Protein AF-A0A1C7MTW9-F1 (afdb_monomer_lite)

pLDDT: mean 73.04, std 17.36, range [32.88, 93.94]

Foldseek 3Di:
DVCVVVVPPPDPPVVDDDDADDDDVVGDDDDDDPPDDPVSVVVSVQLSQGPVNQLVVCVVVPVVSVVDDSVCQVVFWDQDSVRRHIDGPVVVCCVVCVVCVVPPVPQPVVVVVQQQVVLVVLVVVQVVLVVVVHGLVVDPSRDHRPDDVVVVCVVVVNPPVVVVVVSVVSNDDPCPVVVVVVVVVPD

Sequence (187 aa):
AVWRLFKFPIHEEDPTVILLPVHLPDKQTIYFDPQASHDDIKDMLSDNKTMLMAWFEYNRRNVDGRSYLYQELPEHFVFDNTNKLCDDLEHVLLQLLPNRANHFFDETESFRLGKPALDYGLFLINQELETLNMSLQDFADMPSSSFNWQDVFLNCNGSLNTFLQAAEQLDSEEVGELFSSNNQRLN

Organism: NCBI:txid101091

Structure (mmCIF, N/CA/C/O backbone):
data_AF-A0A1C7MTW9-F1
#
_entry.id   AF-A0A1C7MTW9-F1
#
loop_
_atom_site.group_PDB
_atom_site.id
_atom_site.type_symbol
_atom_site.label_atom_id
_atom_site.label_alt_id
_atom_site.label_comp_id
_atom_site.label_asym_id
_atom_site.label_entity_id
_atom_site.label_seq_id
_atom_site.pdbx_PDB_ins_code
_atom_site.Cartn_x
_atom_site.Cartn_y
_atom_site.Cartn_z
_atom_site.occupancy
_atom_site.B_iso_or_equiv
_atom_site.auth_seq_id
_atom_site.auth_comp_id
_atom_site.auth_asym_id
_atom_site.auth_atom_id
_atom_site.pdbx_PDB_model_num
ATOM 1 N N . ALA A 1 1 ? 21.326 20.652 11.395 1.00 57.91 1 ALA A N 1
ATOM 2 C CA . ALA A 1 1 ? 21.643 19.541 10.471 1.00 57.91 1 ALA A CA 1
ATOM 3 C C . ALA A 1 1 ? 21.929 18.226 11.224 1.00 57.91 1 ALA A C 1
ATOM 5 O O . ALA A 1 1 ? 22.930 17.577 10.969 1.00 57.91 1 ALA A O 1
ATOM 6 N N . VAL A 1 2 ? 21.031 17.814 12.129 1.00 58.03 2 VAL A N 1
ATOM 7 C CA . VAL A 1 2 ? 21.122 16.553 12.905 1.00 58.03 2 VAL A CA 1
ATOM 8 C C . VAL A 1 2 ? 19.973 15.604 12.530 1.00 58.03 2 VAL A C 1
ATOM 10 O O . VAL A 1 2 ? 20.191 14.418 12.335 1.00 58.03 2 VAL A O 1
ATOM 13 N N . TRP A 1 3 ? 18.785 16.153 12.254 1.00 48.88 3 TRP A N 1
ATOM 14 C CA . TRP A 1 3 ? 17.575 15.415 11.856 1.00 48.88 3 TRP A CA 1
ATOM 15 C C . TRP A 1 3 ? 17.755 14.503 10.629 1.00 48.88 3 TRP A C 1
ATOM 17 O O . TRP A 1 3 ? 17.420 13.325 10.666 1.00 48.88 3 TRP A O 1
ATOM 27 N N . ARG A 1 4 ? 18.377 15.026 9.559 1.00 53.38 4 ARG A N 1
ATOM 28 C CA . ARG A 1 4 ? 18.696 14.250 8.344 1.00 53.38 4 ARG A CA 1
ATOM 29 C C . ARG A 1 4 ? 19.815 13.226 8.558 1.00 53.38 4 ARG A C 1
ATOM 31 O O . ARG A 1 4 ? 19.837 12.215 7.869 1.00 53.38 4 ARG A O 1
ATOM 38 N N . LEU A 1 5 ? 20.734 13.487 9.493 1.00 75.44 5 LEU A N 1
ATOM 39 C CA . LEU A 1 5 ? 21.862 12.598 9.791 1.00 75.44 5 LEU A CA 1
ATOM 40 C C . LEU A 1 5 ? 21.377 11.314 10.480 1.00 75.44 5 LEU A C 1
ATOM 42 O O . LEU A 1 5 ? 21.868 10.232 10.185 1.00 75.44 5 LEU A O 1
ATOM 46 N N . PHE A 1 6 ? 20.371 11.444 11.346 1.00 71.88 6 PHE A N 1
ATOM 47 C CA . PHE A 1 6 ? 19.753 10.329 12.064 1.00 71.88 6 PHE A CA 1
ATOM 48 C C . PHE A 1 6 ? 18.533 9.727 11.353 1.00 71.88 6 PHE A C 1
ATOM 50 O O . PHE A 1 6 ? 17.890 8.846 11.910 1.00 71.88 6 PHE A O 1
ATOM 57 N N . LYS A 1 7 ? 18.222 10.173 10.124 1.00 64.19 7 LYS A N 1
ATOM 58 C CA . LYS A 1 7 ? 17.046 9.737 9.347 1.00 64.19 7 LYS A CA 1
ATOM 59 C C . LYS A 1 7 ? 15.719 9.865 10.109 1.00 64.19 7 LYS A C 1
ATOM 61 O O . LYS A 1 7 ? 14.803 9.082 9.874 1.00 64.19 7 LYS A O 1
ATOM 66 N N . PHE A 1 8 ? 15.598 10.845 11.002 1.00 62.72 8 PHE A N 1
ATOM 67 C CA . PHE A 1 8 ? 14.313 11.102 11.642 1.00 62.72 8 PHE A CA 1
ATOM 68 C C . PHE A 1 8 ? 13.298 11.576 10.591 1.00 62.72 8 PHE A C 1
ATOM 70 O O . PHE A 1 8 ? 13.690 12.335 9.689 1.00 62.72 8 PHE A O 1
ATOM 77 N N . PRO A 1 9 ? 12.021 11.155 10.689 1.00 57.78 9 PRO A N 1
ATOM 78 C CA . PRO A 1 9 ? 10.959 11.659 9.828 1.00 57.78 9 PRO A CA 1
ATOM 79 C C . PRO A 1 9 ? 10.977 13.188 9.855 1.00 57.78 9 PRO A C 1
ATOM 81 O O . PRO A 1 9 ? 10.985 13.809 10.918 1.00 57.78 9 PRO A O 1
ATOM 84 N N . ILE A 1 10 ? 11.095 13.811 8.682 1.00 66.62 10 ILE A N 1
ATOM 85 C CA . ILE A 1 10 ? 11.109 15.280 8.568 1.00 66.62 10 ILE A CA 1
ATOM 86 C C . ILE A 1 10 ? 9.683 15.825 8.742 1.00 66.62 10 ILE A C 1
ATOM 88 O O . ILE A 1 10 ? 9.505 16.945 9.218 1.00 66.62 10 ILE A O 1
ATOM 92 N N . HIS A 1 11 ? 8.693 14.998 8.410 1.00 63.41 11 HIS A N 1
ATOM 93 C CA . HIS A 1 11 ? 7.274 15.207 8.636 1.00 63.41 11 HIS A CA 1
ATOM 94 C C . HIS A 1 11 ? 6.704 13.893 9.187 1.00 63.41 11 HIS A C 1
ATOM 96 O O . HIS A 1 11 ? 6.946 12.835 8.605 1.00 63.41 11 HIS A O 1
ATOM 102 N N . GLU A 1 12 ? 6.011 13.954 10.320 1.00 59.81 12 GLU A N 1
ATOM 103 C CA . GLU A 1 12 ? 5.078 12.910 10.747 1.00 59.81 12 GLU A CA 1
ATOM 104 C C . GLU A 1 12 ? 3.738 13.259 10.095 1.00 59.81 12 GLU A C 1
ATOM 106 O O . GLU A 1 12 ? 2.968 14.057 10.623 1.00 59.81 12 GLU A O 1
ATOM 111 N N . GLU A 1 13 ? 3.519 12.773 8.873 1.00 62.62 13 GLU A N 1
ATOM 112 C CA . GLU A 1 13 ? 2.191 12.830 8.264 1.00 62.62 13 GLU A CA 1
ATOM 113 C C . GLU A 1 13 ? 1.371 11.686 8.856 1.00 62.62 13 GLU A C 1
ATOM 115 O O . GLU A 1 13 ? 1.609 10.513 8.558 1.00 62.62 13 GLU A O 1
ATOM 120 N N . ASP A 1 14 ? 0.452 12.053 9.744 1.00 59.59 14 ASP A N 1
ATOM 121 C CA . ASP A 1 14 ? -0.596 11.179 10.251 1.00 59.59 14 ASP A CA 1
ATOM 122 C C . ASP A 1 14 ? -1.946 11.712 9.735 1.00 59.59 14 ASP A C 1
ATOM 124 O O . ASP A 1 14 ? -2.385 12.785 10.168 1.00 59.59 14 ASP A O 1
ATOM 128 N N . PRO A 1 15 ? -2.574 11.047 8.747 1.00 66.19 15 PRO A N 1
ATOM 129 C CA . PRO A 1 15 ? -2.209 9.750 8.168 1.00 66.19 15 PRO A CA 1
ATOM 130 C C . PRO A 1 15 ? -1.091 9.828 7.114 1.00 66.19 15 PRO A C 1
ATOM 132 O O . PRO A 1 15 ? -0.826 10.879 6.529 1.00 66.19 15 PRO A O 1
ATOM 135 N N . THR A 1 16 ? -0.484 8.676 6.809 1.00 70.38 16 THR A N 1
ATOM 136 C CA . THR A 1 16 ? 0.490 8.539 5.714 1.00 70.38 16 THR A CA 1
ATOM 137 C C . THR A 1 16 ? -0.139 8.939 4.378 1.00 70.38 16 THR A C 1
ATOM 139 O O . THR A 1 16 ? -1.110 8.322 3.940 1.00 70.38 16 THR A O 1
ATOM 142 N N . VAL A 1 17 ? 0.436 9.931 3.693 1.00 75.81 17 VAL A N 1
ATOM 143 C CA . VAL A 1 17 ? -0.030 10.362 2.370 1.00 75.81 17 VAL A CA 1
ATOM 144 C C . VAL A 1 17 ? 0.770 9.658 1.273 1.00 75.81 17 VAL A C 1
ATOM 146 O O . VAL A 1 17 ? 1.999 9.720 1.234 1.00 75.81 17 VAL A O 1
ATOM 149 N N . ILE A 1 18 ? 0.074 9.004 0.338 1.00 79.94 18 ILE A N 1
ATOM 150 C CA . ILE A 1 18 ? 0.683 8.358 -0.832 1.00 79.94 18 ILE A CA 1
ATOM 151 C C . ILE A 1 18 ? 0.296 9.129 -2.094 1.00 79.94 18 ILE A C 1
ATOM 153 O O . ILE A 1 18 ? -0.878 9.337 -2.391 1.00 79.94 18 ILE A O 1
ATOM 157 N N . LEU A 1 19 ? 1.302 9.529 -2.874 1.00 86.44 19 LEU A N 1
ATOM 158 C CA . LEU A 1 19 ? 1.096 10.130 -4.189 1.00 86.44 19 LEU A CA 1
ATOM 159 C C . LEU A 1 19 ? 0.823 9.045 -5.230 1.00 86.44 19 LEU A C 1
ATOM 161 O O . LEU A 1 19 ? 1.700 8.246 -5.561 1.00 86.44 19 LEU A O 1
ATOM 165 N N . LEU A 1 20 ? -0.385 9.056 -5.787 1.00 88.50 20 LEU A N 1
ATOM 166 C CA . LEU A 1 20 ? -0.771 8.141 -6.851 1.00 88.50 20 LEU A CA 1
ATOM 167 C C . LEU A 1 20 ? -0.226 8.623 -8.206 1.00 88.50 20 LEU A C 1
ATOM 169 O O . LEU A 1 20 ? -0.589 9.713 -8.659 1.00 88.50 20 LEU A O 1
ATOM 173 N N . PRO A 1 21 ? 0.623 7.837 -8.895 1.00 88.12 21 PRO A N 1
ATOM 174 C CA . PRO A 1 21 ? 1.110 8.213 -10.215 1.00 88.12 21 PRO A CA 1
ATOM 175 C C . PRO A 1 21 ? -0.042 8.193 -11.222 1.00 88.12 21 PRO A C 1
ATOM 177 O O . PRO A 1 21 ? -0.767 7.203 -11.314 1.00 88.12 21 PRO A O 1
ATOM 180 N N . VAL A 1 22 ? -0.187 9.269 -11.999 1.00 89.81 22 VAL A N 1
ATOM 181 C CA . VAL A 1 22 ? -1.187 9.390 -13.069 1.00 89.81 22 VAL A CA 1
ATOM 182 C C . VAL A 1 22 ? -0.507 9.844 -14.353 1.00 89.81 22 VAL A C 1
ATOM 184 O O . VAL A 1 22 ? 0.246 10.817 -14.367 1.00 89.81 22 VAL A O 1
ATOM 187 N N . HIS A 1 23 ? -0.789 9.144 -15.447 1.00 90.25 23 HIS A N 1
ATOM 188 C CA . HIS A 1 23 ? -0.354 9.509 -16.790 1.00 90.25 23 HIS A CA 1
ATOM 189 C C . HIS A 1 23 ? -1.418 9.103 -17.812 1.00 90.25 23 HIS A C 1
ATOM 191 O O . HIS A 1 23 ? -2.227 8.207 -17.576 1.00 90.25 23 HIS A O 1
ATOM 197 N N . LEU A 1 24 ? -1.420 9.771 -18.963 1.00 89.75 24 LEU A N 1
ATOM 198 C CA . LEU A 1 24 ? -2.293 9.405 -20.077 1.00 89.75 24 LEU A CA 1
ATOM 199 C C . LEU A 1 24 ? -1.786 8.120 -20.766 1.00 89.75 24 LEU A C 1
ATOM 201 O O . LEU A 1 24 ? -0.612 7.763 -20.594 1.00 89.75 24 LEU A O 1
ATOM 205 N N . PRO A 1 25 ? -2.636 7.445 -21.565 1.00 85.44 25 PRO A N 1
ATOM 206 C CA . PRO A 1 25 ? -2.200 6.345 -22.422 1.00 85.44 25 PRO A CA 1
ATOM 207 C C . PRO A 1 25 ? -1.006 6.772 -23.279 1.00 85.44 25 PRO A C 1
ATOM 209 O O . PRO A 1 25 ? -1.021 7.862 -23.853 1.00 85.44 25 PRO A O 1
ATOM 212 N N . ASP A 1 26 ? 0.038 5.944 -23.297 1.00 84.88 26 ASP A N 1
ATOM 213 C CA . ASP A 1 26 ? 1.290 6.159 -24.039 1.00 84.88 26 ASP A CA 1
ATOM 214 C C . ASP A 1 26 ? 2.057 7.448 -23.685 1.00 84.88 26 ASP A C 1
ATOM 216 O O . ASP A 1 26 ? 2.947 7.877 -24.419 1.00 84.88 26 ASP A O 1
ATOM 220 N N . LYS A 1 27 ? 1.740 8.080 -22.545 1.00 89.31 27 LYS A N 1
ATOM 221 C CA . LYS A 1 27 ? 2.429 9.285 -22.042 1.00 89.31 27 LYS A CA 1
ATOM 222 C C . LYS A 1 27 ? 3.106 9.065 -20.697 1.00 89.31 27 LYS A C 1
ATOM 224 O O . LYS A 1 27 ? 3.216 9.989 -19.892 1.00 89.31 27 LYS A O 1
ATOM 229 N N . GLN A 1 28 ? 3.537 7.838 -20.442 1.00 88.56 28 GLN A N 1
ATOM 230 C CA . GLN A 1 28 ? 4.421 7.560 -19.326 1.00 88.56 28 GLN A CA 1
ATOM 231 C C . GLN A 1 28 ? 5.834 8.029 -19.682 1.00 88.56 28 GLN A C 1
ATOM 233 O O . GLN A 1 28 ? 6.414 7.594 -20.675 1.00 88.56 28 GLN A O 1
ATOM 238 N N . THR A 1 29 ? 6.391 8.920 -18.869 1.00 87.06 29 THR A N 1
ATOM 239 C CA . THR A 1 29 ? 7.767 9.383 -19.054 1.00 87.06 29 THR A CA 1
ATOM 240 C C . THR A 1 29 ? 8.742 8.326 -18.545 1.00 87.06 29 THR A C 1
ATOM 242 O O . THR A 1 29 ? 8.672 7.930 -17.384 1.00 87.06 29 THR A O 1
ATOM 245 N N . ILE A 1 30 ? 9.675 7.916 -19.403 1.00 86.25 30 ILE A N 1
ATOM 246 C CA . ILE A 1 30 ? 10.785 7.015 -19.079 1.00 86.25 30 ILE A CA 1
ATOM 247 C C . ILE A 1 30 ? 12.104 7.676 -19.494 1.00 86.25 30 ILE A C 1
ATOM 249 O O . ILE A 1 30 ? 12.158 8.374 -20.507 1.00 86.25 30 ILE A O 1
ATOM 253 N N . TYR A 1 31 ? 13.164 7.466 -18.715 1.00 87.69 31 TYR A N 1
ATOM 254 C CA . TYR A 1 31 ? 14.503 7.991 -18.996 1.00 87.69 31 TYR A CA 1
ATOM 255 C C . TYR A 1 31 ? 15.485 6.841 -19.184 1.00 87.69 31 TYR A C 1
ATOM 257 O O . TYR A 1 31 ? 15.708 6.080 -18.249 1.00 87.69 31 TYR A O 1
ATOM 265 N N . PHE A 1 32 ? 16.089 6.734 -20.362 1.00 87.44 32 PHE A N 1
ATOM 266 C CA . PHE A 1 32 ? 17.070 5.698 -20.675 1.00 87.44 32 PHE A CA 1
ATOM 267 C C . PHE A 1 32 ? 18.346 6.314 -21.247 1.00 87.44 32 PHE A C 1
ATOM 269 O O . PHE A 1 32 ? 18.329 7.421 -21.791 1.00 87.44 32 PHE A O 1
ATOM 276 N N . ASP A 1 33 ? 19.456 5.591 -21.115 1.00 90.06 33 ASP A N 1
ATOM 277 C CA . ASP A 1 33 ? 20.716 5.959 -21.756 1.00 90.06 33 ASP A CA 1
ATOM 278 C C . ASP A 1 33 ? 20.592 5.751 -23.278 1.00 90.06 33 ASP A C 1
ATOM 280 O O . ASP A 1 33 ? 20.225 4.656 -23.706 1.00 90.06 33 ASP A O 1
ATOM 284 N N . PRO A 1 34 ? 20.911 6.749 -24.123 1.00 90.19 34 PRO A N 1
ATOM 285 C CA . PRO A 1 34 ? 20.950 6.575 -25.574 1.00 90.19 34 PRO A CA 1
ATOM 286 C C . PRO A 1 34 ? 21.868 5.444 -26.067 1.00 90.19 34 PRO A C 1
ATOM 288 O O . PRO A 1 34 ? 21.719 5.009 -27.206 1.00 90.19 34 PRO A O 1
ATOM 291 N N . GLN A 1 35 ? 22.837 5.009 -25.255 1.00 93.94 35 GLN A N 1
ATOM 292 C CA . GLN A 1 35 ? 23.735 3.887 -25.547 1.00 93.94 35 GLN A CA 1
ATOM 293 C C . GLN A 1 35 ? 23.251 2.545 -24.971 1.00 93.94 35 GLN A C 1
ATOM 295 O O . GLN A 1 35 ? 23.922 1.533 -25.175 1.00 93.94 35 GLN A O 1
ATOM 300 N N . ALA A 1 36 ? 22.119 2.516 -24.258 1.00 90.69 36 ALA A N 1
ATOM 301 C CA . ALA A 1 36 ? 21.552 1.288 -23.709 1.00 90.69 36 ALA A CA 1
ATOM 302 C C . ALA A 1 36 ? 21.205 0.297 -24.826 1.00 90.69 36 ALA A C 1
ATOM 304 O O . ALA A 1 36 ? 20.688 0.674 -25.884 1.00 90.69 36 ALA A O 1
ATOM 305 N N . SER A 1 37 ? 21.473 -0.987 -24.586 1.00 93.56 37 SER A N 1
ATOM 306 C CA . SER A 1 37 ? 21.054 -2.025 -25.516 1.00 93.56 37 SER A CA 1
ATOM 307 C C . SER A 1 37 ? 19.535 -2.200 -25.477 1.00 93.56 37 SER A C 1
ATOM 309 O O . SER A 1 37 ? 18.842 -1.778 -24.552 1.00 93.56 37 SER A O 1
ATOM 311 N N . HIS A 1 38 ? 18.992 -2.856 -26.497 1.00 90.69 38 HIS A N 1
ATOM 312 C CA . HIS A 1 38 ? 17.563 -3.148 -26.549 1.00 90.69 38 HIS A CA 1
ATOM 313 C C . HIS A 1 38 ? 17.084 -4.019 -25.376 1.00 90.69 38 HIS A C 1
ATOM 315 O O . HIS A 1 38 ? 15.945 -3.868 -24.937 1.00 90.69 38 HIS A O 1
ATOM 321 N N . ASP A 1 39 ? 17.935 -4.912 -24.867 1.00 92.94 39 ASP A N 1
ATOM 322 C CA . ASP A 1 39 ? 17.585 -5.757 -23.726 1.00 92.94 39 ASP A CA 1
ATOM 323 C C . ASP A 1 39 ? 17.629 -4.956 -22.416 1.00 92.94 39 ASP A C 1
ATOM 325 O O . ASP A 1 39 ? 16.674 -5.028 -21.646 1.00 92.94 39 ASP A O 1
ATOM 329 N N . ASP A 1 40 ? 18.606 -4.057 -22.245 1.00 90.12 40 ASP A N 1
ATOM 330 C CA . ASP A 1 40 ? 18.634 -3.126 -21.104 1.00 90.12 40 ASP A CA 1
ATOM 331 C C . ASP A 1 40 ? 17.378 -2.239 -21.069 1.00 90.12 40 ASP A C 1
ATOM 333 O O . ASP A 1 40 ? 16.807 -1.979 -20.011 1.00 90.12 40 ASP A O 1
ATOM 337 N N . ILE A 1 41 ? 16.912 -1.788 -22.240 1.00 88.69 41 ILE A N 1
ATOM 338 C CA . ILE A 1 41 ? 15.690 -0.981 -22.358 1.00 88.69 41 ILE A CA 1
ATOM 339 C C . ILE A 1 41 ? 14.452 -1.797 -21.961 1.00 88.69 41 ILE A C 1
ATOM 341 O O . ILE A 1 41 ? 13.549 -1.258 -21.324 1.00 88.69 41 ILE A O 1
ATOM 345 N N . LYS A 1 42 ? 14.379 -3.087 -22.306 1.00 88.50 42 LYS A N 1
ATOM 346 C CA . LYS A 1 42 ? 13.254 -3.951 -21.906 1.00 88.50 42 LYS A CA 1
ATOM 347 C C . LYS A 1 42 ? 13.203 -4.184 -20.403 1.00 88.50 42 LYS A C 1
ATOM 349 O O . LYS A 1 42 ? 12.118 -4.116 -19.820 1.00 88.50 42 LYS A O 1
ATOM 354 N N . ASP A 1 43 ? 14.351 -4.452 -19.795 1.00 88.50 43 ASP A N 1
ATOM 355 C CA . ASP A 1 43 ? 14.446 -4.655 -18.351 1.00 88.50 43 ASP A CA 1
ATOM 356 C C . ASP A 1 43 ? 14.054 -3.360 -17.633 1.00 88.50 43 ASP A C 1
ATOM 358 O O . ASP A 1 43 ? 13.160 -3.347 -16.788 1.00 88.50 43 ASP A O 1
ATOM 362 N N . MET A 1 44 ? 14.579 -2.230 -18.108 1.00 87.19 44 MET A N 1
ATOM 363 C CA . MET A 1 44 ? 14.225 -0.905 -17.613 1.00 87.19 44 MET A CA 1
ATOM 364 C C . MET A 1 44 ? 12.722 -0.598 -17.747 1.00 87.19 44 MET A C 1
ATOM 366 O O . MET A 1 44 ? 12.125 -0.038 -16.827 1.00 87.19 44 MET A O 1
ATOM 370 N N . LEU A 1 45 ? 12.074 -0.959 -18.858 1.00 86.94 45 LEU A N 1
ATOM 371 C CA . LEU A 1 45 ? 10.623 -0.798 -19.027 1.00 86.94 45 LEU A CA 1
ATOM 372 C C . LEU A 1 45 ? 9.827 -1.638 -18.022 1.00 86.94 45 LEU A C 1
ATOM 374 O O . LEU A 1 45 ? 8.804 -1.178 -17.513 1.00 86.94 45 LEU A O 1
ATOM 378 N N . SER A 1 46 ? 10.305 -2.845 -17.726 1.00 85.44 46 SER A N 1
ATOM 379 C CA . SER A 1 46 ? 9.691 -3.733 -16.737 1.00 85.44 46 SER A CA 1
ATOM 380 C C . SER A 1 46 ? 9.812 -3.142 -15.327 1.00 85.44 46 SER A C 1
ATOM 382 O O . SER A 1 46 ? 8.820 -3.079 -14.598 1.00 85.44 46 SER A O 1
ATOM 384 N N . ASP A 1 47 ? 10.978 -2.587 -14.995 1.00 85.12 47 ASP A N 1
ATOM 385 C CA . ASP A 1 47 ? 11.260 -1.940 -13.708 1.00 85.12 47 ASP A CA 1
ATOM 386 C C . ASP A 1 47 ? 10.529 -0.602 -13.520 1.00 85.12 47 ASP A C 1
ATOM 388 O O . ASP A 1 47 ? 10.219 -0.190 -12.397 1.00 85.12 47 ASP A O 1
ATOM 392 N N . ASN A 1 48 ? 10.221 0.103 -14.608 1.00 86.06 48 ASN A N 1
ATOM 393 C CA . ASN A 1 48 ? 9.531 1.394 -14.553 1.00 86.06 48 ASN A CA 1
ATOM 394 C C . ASN A 1 48 ? 8.008 1.280 -14.559 1.00 86.06 48 ASN A C 1
ATOM 396 O O . ASN A 1 48 ? 7.316 2.295 -14.653 1.00 86.06 48 ASN A O 1
ATOM 400 N N . LYS A 1 49 ? 7.449 0.078 -14.428 1.00 88.31 49 LYS A N 1
ATOM 401 C CA . LYS A 1 49 ? 6.002 -0.093 -14.342 1.00 88.31 49 LYS A CA 1
ATOM 402 C C . LYS A 1 49 ? 5.445 0.617 -13.098 1.00 88.31 49 LYS A C 1
ATOM 404 O O . LYS A 1 49 ? 5.838 0.341 -11.965 1.00 88.31 49 LYS A O 1
ATOM 409 N N . THR A 1 50 ? 4.535 1.563 -13.323 1.00 89.75 50 THR A N 1
ATOM 410 C CA . THR A 1 50 ? 3.914 2.365 -12.259 1.00 89.75 50 THR A CA 1
ATOM 411 C C . THR A 1 50 ? 2.813 1.587 -11.545 1.00 89.75 50 THR A C 1
ATOM 413 O O . THR A 1 50 ? 2.263 0.621 -12.081 1.00 89.75 50 THR A O 1
ATOM 416 N N . MET A 1 51 ? 2.425 2.066 -10.360 1.00 90.69 51 MET A N 1
ATOM 417 C CA . MET A 1 51 ? 1.250 1.566 -9.640 1.00 90.69 51 MET A CA 1
ATOM 418 C C . MET A 1 51 ? -0.020 1.618 -10.509 1.00 90.69 51 MET A C 1
ATOM 420 O O . MET A 1 51 ? -0.784 0.660 -10.520 1.00 90.69 51 MET A O 1
ATOM 424 N N . LEU A 1 52 ? -0.202 2.666 -11.323 1.00 91.94 52 LEU A N 1
ATOM 425 C CA . LEU A 1 52 ? -1.337 2.783 -12.249 1.00 91.94 52 LEU A CA 1
ATOM 426 C C . LEU A 1 52 ? -1.368 1.647 -13.280 1.00 91.94 52 LEU A C 1
ATOM 428 O O . LEU A 1 52 ? -2.413 1.053 -13.535 1.00 91.94 52 LEU A O 1
ATOM 432 N N . MET A 1 53 ? -0.219 1.317 -13.872 1.00 92.00 53 MET A N 1
ATOM 433 C CA . MET A 1 53 ? -0.124 0.203 -14.819 1.00 92.00 53 MET A CA 1
ATOM 434 C C . MET A 1 53 ? -0.320 -1.151 -14.142 1.00 92.00 53 MET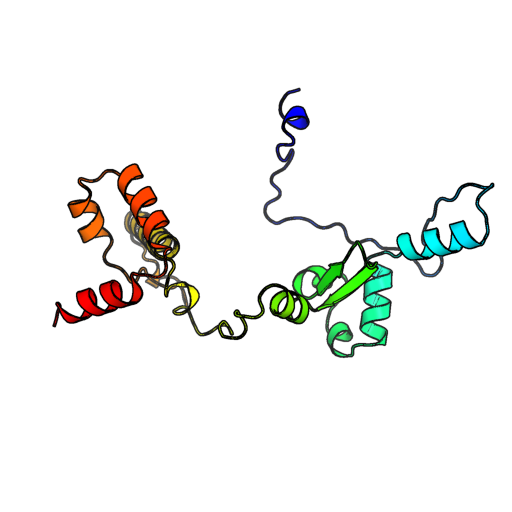 A C 1
ATOM 436 O O . MET A 1 53 ? -0.908 -2.060 -14.729 1.00 92.00 53 MET A O 1
ATOM 440 N N . ALA A 1 54 ? 0.198 -1.310 -12.924 1.00 91.94 54 ALA A N 1
ATOM 441 C CA . ALA A 1 54 ? 0.000 -2.519 -12.139 1.00 91.94 54 ALA A CA 1
ATOM 442 C C . ALA A 1 54 ? -1.478 -2.719 -11.784 1.00 91.94 54 ALA A C 1
ATOM 444 O O . ALA A 1 54 ? -1.981 -3.825 -11.963 1.00 91.94 54 ALA A O 1
ATOM 445 N N . TRP A 1 55 ? -2.184 -1.649 -11.419 1.00 91.44 55 TRP A N 1
ATOM 446 C CA . TRP A 1 55 ? -3.626 -1.653 -11.186 1.00 91.44 55 TRP A CA 1
ATOM 447 C C . TRP A 1 55 ? -4.427 -2.041 -12.428 1.00 91.44 55 TRP A C 1
ATOM 449 O O . TRP A 1 55 ? -5.285 -2.918 -12.360 1.00 91.44 55 TRP A O 1
ATOM 459 N N . PHE A 1 56 ? -4.123 -1.454 -13.591 1.00 92.19 56 PHE A N 1
ATOM 460 C CA . PHE A 1 56 ? -4.794 -1.841 -14.835 1.00 92.19 56 PHE A CA 1
ATOM 461 C C . PHE A 1 56 ? -4.607 -3.324 -15.154 1.00 92.19 56 PHE A C 1
ATOM 463 O O . PHE A 1 56 ? -5.558 -3.999 -15.550 1.00 92.19 56 PHE A O 1
ATOM 470 N N . GLU A 1 57 ? -3.395 -3.845 -14.965 1.00 92.19 57 GLU A N 1
ATOM 471 C CA . GLU A 1 57 ? -3.117 -5.255 -15.217 1.00 92.19 57 GLU A CA 1
ATOM 472 C C . GLU A 1 57 ? -3.780 -6.172 -14.178 1.00 92.19 57 GLU A C 1
ATOM 474 O O . GLU A 1 57 ? -4.252 -7.250 -14.543 1.00 92.19 57 GLU A O 1
ATOM 479 N N . TYR A 1 58 ? -3.875 -5.737 -12.917 1.00 92.06 58 TYR A N 1
ATOM 480 C CA . TYR A 1 58 ? -4.635 -6.430 -11.878 1.00 92.06 58 TYR A CA 1
ATOM 481 C C . TYR A 1 58 ? -6.116 -6.512 -12.262 1.00 92.06 58 TYR A C 1
ATOM 483 O O . TYR A 1 58 ? -6.646 -7.608 -12.413 1.00 92.06 58 TYR A O 1
ATOM 491 N N . ASN A 1 59 ? -6.753 -5.383 -12.582 1.00 92.25 59 ASN A N 1
ATOM 492 C CA . ASN A 1 59 ? -8.165 -5.317 -12.990 1.00 92.25 59 ASN A CA 1
ATOM 493 C C . ASN A 1 59 ? -8.476 -6.106 -14.269 1.00 92.25 59 ASN A C 1
ATOM 495 O O . ASN A 1 59 ? -9.615 -6.530 -14.513 1.00 92.25 59 ASN A O 1
ATOM 499 N N . ARG A 1 60 ? -7.473 -6.301 -15.131 1.00 92.69 60 ARG A N 1
ATOM 500 C CA . ARG A 1 60 ? -7.606 -7.147 -16.318 1.00 92.69 60 ARG A CA 1
ATOM 501 C C . ARG A 1 60 ? -7.773 -8.619 -15.941 1.00 92.69 60 ARG A C 1
ATOM 503 O O . ARG A 1 60 ? -8.536 -9.316 -16.609 1.00 92.69 60 ARG A O 1
ATOM 510 N N . ARG A 1 61 ? -7.073 -9.079 -14.902 1.00 91.62 61 ARG A N 1
ATOM 511 C CA . ARG A 1 61 ? -7.017 -10.485 -14.463 1.00 91.62 61 ARG A CA 1
ATOM 512 C C . ARG A 1 61 ? -8.049 -10.814 -13.384 1.00 91.62 61 ARG A C 1
ATOM 514 O O . ARG A 1 61 ? -8.608 -11.904 -13.411 1.00 91.62 61 ARG A O 1
ATOM 521 N N . ASN A 1 62 ? -8.328 -9.852 -12.513 1.00 89.44 62 ASN A N 1
ATOM 522 C CA . ASN A 1 62 ? -9.113 -9.995 -11.295 1.00 89.44 62 ASN A CA 1
ATOM 523 C C . ASN A 1 62 ? -10.363 -9.108 -11.390 1.00 89.44 62 ASN A C 1
ATOM 525 O O . ASN A 1 62 ? -10.295 -7.947 -11.806 1.00 89.44 62 ASN A O 1
ATOM 529 N N . VAL A 1 63 ? -11.534 -9.685 -11.119 1.00 88.94 63 VAL A N 1
ATOM 530 C CA . VAL A 1 63 ? -12.830 -9.003 -11.310 1.00 88.94 63 VAL A CA 1
ATOM 531 C C . VAL A 1 63 ? -13.160 -8.106 -10.118 1.00 88.94 63 VAL A C 1
ATOM 533 O O . VAL A 1 63 ? -13.740 -7.041 -10.303 1.00 88.94 63 VAL A O 1
ATOM 536 N N . ASP A 1 64 ? -12.749 -8.519 -8.926 1.00 86.25 64 ASP A N 1
ATOM 537 C CA . ASP A 1 64 ? -12.849 -7.820 -7.645 1.00 86.25 64 ASP A CA 1
ATOM 538 C C . ASP A 1 64 ? -12.209 -6.422 -7.690 1.00 86.25 64 ASP A C 1
ATOM 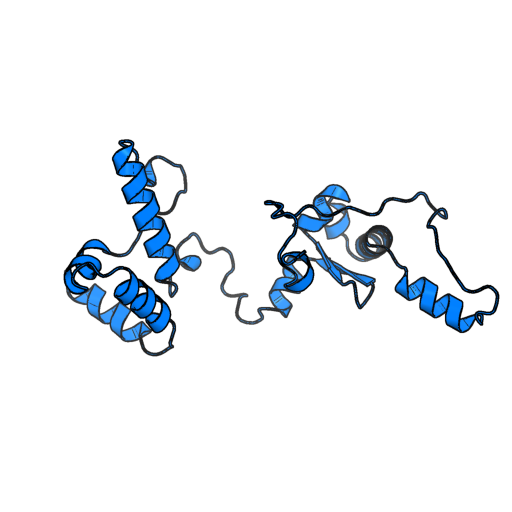540 O O . ASP A 1 64 ? -12.877 -5.446 -7.343 1.00 86.25 64 ASP A O 1
ATOM 544 N N . GLY A 1 65 ? -11.006 -6.283 -8.259 1.00 84.06 65 GLY A N 1
ATOM 545 C CA . GLY A 1 65 ? -10.321 -4.992 -8.420 1.00 84.06 65 GLY A CA 1
ATOM 546 C C . GLY A 1 65 ? -11.082 -3.937 -9.235 1.00 84.06 65 GLY A C 1
ATOM 547 O O . GLY A 1 65 ? -10.828 -2.740 -9.103 1.00 84.06 65 GLY A O 1
ATOM 548 N N . ARG A 1 66 ? -12.073 -4.342 -10.041 1.00 89.75 66 ARG A N 1
ATOM 549 C CA . ARG A 1 66 ? -12.914 -3.417 -10.829 1.00 89.75 66 ARG A CA 1
ATOM 550 C C . ARG A 1 66 ? -13.954 -2.681 -9.986 1.00 89.75 66 ARG A C 1
ATOM 552 O O . ARG A 1 66 ? -14.590 -1.764 -10.501 1.00 89.75 66 ARG A O 1
ATOM 559 N N . SER A 1 67 ? -14.142 -3.097 -8.737 1.00 89.94 67 SER A N 1
ATOM 560 C CA . SER A 1 67 ? -15.086 -2.483 -7.797 1.00 89.94 67 SER A CA 1
ATOM 561 C C . SER A 1 67 ? -14.535 -1.208 -7.159 1.00 89.94 67 SER A C 1
ATOM 563 O O . SER A 1 67 ? -15.308 -0.448 -6.587 1.00 89.94 67 SER A O 1
ATOM 565 N N . TYR A 1 68 ? -13.226 -0.971 -7.283 1.00 89.50 68 TYR A N 1
ATOM 566 C CA . TYR A 1 68 ? -12.521 0.113 -6.611 1.00 89.50 68 TYR A CA 1
ATOM 567 C C . TYR A 1 68 ? -11.996 1.140 -7.609 1.00 89.50 68 TYR A C 1
ATOM 569 O O . TYR A 1 68 ? -11.460 0.805 -8.673 1.00 89.50 68 TYR A O 1
ATOM 577 N N . LEU A 1 69 ? -12.124 2.414 -7.255 1.00 90.94 69 LEU A N 1
ATOM 578 C CA . LEU A 1 69 ? -11.482 3.505 -7.970 1.00 90.94 69 LEU A CA 1
ATOM 579 C C . LEU A 1 69 ? -9.977 3.491 -7.696 1.00 90.94 69 LEU A C 1
ATOM 581 O O . LEU A 1 69 ? -9.515 3.062 -6.644 1.00 90.94 69 LEU A O 1
ATOM 585 N N . TYR A 1 70 ? -9.189 4.046 -8.617 1.00 90.25 70 TYR A N 1
ATOM 586 C CA . TYR A 1 70 ? -7.735 4.122 -8.433 1.00 90.25 70 TYR A CA 1
ATOM 587 C C . TYR A 1 70 ? -7.330 4.891 -7.159 1.00 90.25 70 TYR A C 1
ATOM 589 O O . TYR A 1 70 ? -6.309 4.582 -6.557 1.00 90.25 70 TYR A O 1
ATOM 597 N N . GLN A 1 71 ? -8.146 5.855 -6.720 1.00 89.19 71 GLN A N 1
ATOM 598 C CA . GLN A 1 71 ? -7.924 6.598 -5.473 1.00 89.19 71 GLN A CA 1
ATOM 599 C C . GLN A 1 71 ? -8.150 5.764 -4.201 1.00 89.19 71 GLN A C 1
ATOM 601 O O . GLN A 1 71 ? -7.548 6.063 -3.180 1.00 89.19 71 GLN A O 1
ATOM 606 N N . GLU A 1 72 ? -8.977 4.719 -4.279 1.00 87.69 72 GLU A N 1
ATOM 607 C CA . GLU A 1 72 ? -9.305 3.799 -3.176 1.00 87.69 72 GLU A CA 1
ATOM 608 C C . GLU A 1 72 ? -8.329 2.612 -3.136 1.00 87.69 72 GLU A C 1
ATOM 610 O O . GLU A 1 72 ? -8.347 1.793 -2.224 1.00 87.69 72 GLU A O 1
ATOM 615 N N . LEU A 1 73 ? -7.448 2.505 -4.135 1.00 84.62 73 LEU A N 1
ATOM 616 C CA . LEU A 1 73 ? -6.512 1.397 -4.268 1.00 84.62 73 LEU A CA 1
ATOM 617 C C . LEU A 1 73 ? -5.642 1.186 -3.023 1.00 84.62 73 LEU A C 1
ATOM 619 O O . LEU A 1 73 ? -5.555 0.037 -2.598 1.00 84.62 73 LEU A O 1
ATOM 623 N N . PRO A 1 74 ? -5.024 2.220 -2.412 1.00 83.31 74 PRO A N 1
ATOM 624 C CA . PRO A 1 74 ? -4.159 2.018 -1.247 1.00 83.31 74 PRO A CA 1
ATOM 625 C C . PRO A 1 74 ? -4.872 1.424 -0.025 1.00 83.31 74 PRO A C 1
ATOM 627 O O . PRO A 1 74 ? -4.203 0.911 0.867 1.00 83.31 74 PRO A O 1
ATOM 630 N N . GLU A 1 75 ? -6.204 1.491 0.024 1.00 84.44 75 GLU A N 1
ATOM 631 C CA . GLU A 1 75 ? -7.009 0.929 1.115 1.00 84.44 75 GLU A CA 1
ATOM 632 C C . GLU A 1 75 ? -7.262 -0.575 0.935 1.00 84.44 75 GLU A C 1
ATOM 634 O O . GLU A 1 75 ? -7.470 -1.292 1.911 1.00 84.44 75 GLU A O 1
ATOM 639 N N . HIS A 1 76 ? -7.218 -1.067 -0.306 1.00 86.81 76 HIS A N 1
ATOM 640 C CA . HIS A 1 76 ? -7.631 -2.430 -0.656 1.00 86.81 76 HIS A CA 1
ATOM 641 C C . HIS A 1 76 ? -6.531 -3.272 -1.303 1.00 86.81 76 HIS A C 1
ATOM 643 O O . HIS A 1 76 ? -6.658 -4.492 -1.379 1.00 86.81 76 HIS A O 1
ATOM 649 N N . PHE A 1 77 ? -5.448 -2.650 -1.762 1.00 89.00 77 PHE A N 1
ATOM 650 C CA . PHE A 1 77 ? -4.378 -3.311 -2.498 1.00 89.00 77 PHE A CA 1
ATOM 651 C C . PHE A 1 77 ? -3.014 -2.842 -2.019 1.00 89.00 77 PHE A C 1
ATOM 653 O O . PHE A 1 77 ? -2.806 -1.684 -1.658 1.00 89.00 77 PHE A O 1
ATOM 660 N N . VAL A 1 78 ? -2.046 -3.746 -2.108 1.00 88.56 78 VAL A N 1
ATOM 661 C CA . VAL A 1 78 ? -0.638 -3.452 -1.868 1.00 88.56 78 VAL A CA 1
ATOM 662 C C . VAL A 1 78 ? 0.088 -3.462 -3.203 1.00 88.56 78 VAL A C 1
ATOM 664 O O . VAL A 1 78 ? -0.051 -4.381 -4.011 1.00 88.56 78 VAL A O 1
ATOM 667 N N . PHE A 1 79 ? 0.877 -2.419 -3.452 1.00 89.62 79 PHE A N 1
ATOM 668 C CA . PHE A 1 79 ? 1.784 -2.385 -4.593 1.00 89.62 79 PHE A CA 1
ATOM 669 C C . PHE A 1 79 ? 3.163 -2.892 -4.179 1.00 89.62 79 PHE A C 1
ATOM 671 O O . PHE A 1 79 ? 3.871 -2.244 -3.405 1.00 89.62 79 PHE A O 1
ATOM 678 N N . ASP A 1 80 ? 3.564 -4.027 -4.740 1.00 87.62 80 ASP A N 1
ATOM 679 C CA . ASP A 1 80 ? 4.913 -4.544 -4.592 1.00 87.62 80 ASP A CA 1
ATOM 680 C C . ASP A 1 80 ? 5.853 -3.820 -5.560 1.00 87.62 80 ASP A C 1
ATOM 682 O O . ASP A 1 80 ? 5.856 -4.052 -6.772 1.00 87.62 80 ASP A O 1
ATOM 686 N N . ASN A 1 81 ? 6.686 -2.939 -5.009 1.00 84.12 81 ASN A N 1
ATOM 687 C CA . ASN A 1 81 ? 7.649 -2.175 -5.789 1.00 84.12 81 ASN A CA 1
ATOM 688 C C . ASN A 1 81 ? 8.833 -3.024 -6.294 1.00 84.12 81 ASN A C 1
ATOM 690 O O . ASN A 1 81 ? 9.585 -2.536 -7.132 1.00 84.12 81 ASN A O 1
ATOM 694 N N . THR A 1 82 ? 9.015 -4.258 -5.808 1.00 85.19 82 THR A N 1
ATOM 695 C CA . THR A 1 82 ? 10.052 -5.182 -6.297 1.00 85.19 82 THR A CA 1
ATOM 696 C C . THR A 1 82 ? 9.581 -5.932 -7.536 1.00 85.19 82 THR A C 1
ATOM 698 O O . THR A 1 82 ? 10.243 -5.876 -8.567 1.00 85.19 82 THR A O 1
ATOM 701 N N . ASN A 1 83 ? 8.395 -6.541 -7.480 1.00 86.19 83 ASN A N 1
ATOM 702 C CA . ASN A 1 83 ? 7.830 -7.286 -8.607 1.00 86.19 83 ASN A CA 1
ATOM 703 C C . ASN A 1 83 ? 6.977 -6.422 -9.554 1.00 86.19 83 ASN A C 1
ATOM 705 O O . ASN A 1 83 ? 6.545 -6.899 -10.603 1.00 86.19 83 ASN A O 1
ATOM 709 N N . LYS A 1 84 ? 6.714 -5.156 -9.201 1.00 88.44 84 LYS A N 1
ATOM 710 C CA . LYS A 1 84 ? 5.862 -4.210 -9.950 1.00 88.44 84 LYS A CA 1
ATOM 711 C C . LYS A 1 84 ? 4.455 -4.752 -10.210 1.00 88.44 84 LYS A C 1
ATOM 713 O O . LYS A 1 84 ? 3.880 -4.624 -11.304 1.00 88.44 84 LYS A O 1
ATOM 718 N N . LEU A 1 85 ? 3.896 -5.373 -9.180 1.00 88.31 85 LEU A N 1
ATOM 719 C CA . LEU A 1 85 ? 2.578 -5.991 -9.195 1.00 88.31 85 LEU A CA 1
ATOM 720 C C . LEU A 1 85 ? 1.716 -5.394 -8.088 1.00 88.31 85 LEU A C 1
ATOM 722 O O . LEU A 1 85 ? 2.208 -5.057 -7.015 1.00 88.31 85 LEU A O 1
ATOM 726 N N . CYS A 1 86 ? 0.429 -5.243 -8.385 1.00 89.25 86 CYS A N 1
ATOM 727 C CA . CYS A 1 86 ? -0.576 -5.043 -7.354 1.00 89.25 86 CYS A CA 1
ATOM 728 C C . CYS A 1 86 ? -1.065 -6.415 -6.912 1.00 89.25 86 CYS A C 1
ATOM 730 O O . CYS A 1 86 ? -1.201 -7.315 -7.746 1.00 89.25 86 CYS A O 1
ATOM 732 N N . ASP A 1 87 ? -1.330 -6.531 -5.625 1.00 87.19 87 ASP A N 1
ATOM 733 C CA . ASP A 1 87 ? -1.943 -7.691 -5.003 1.00 87.19 87 ASP A CA 1
ATOM 734 C C . ASP A 1 87 ? -3.007 -7.197 -4.019 1.00 87.19 87 ASP A C 1
ATOM 736 O O . ASP A 1 87 ? -2.895 -6.071 -3.516 1.00 87.19 87 ASP A O 1
ATOM 740 N N . ASP A 1 88 ? -4.065 -7.968 -3.787 1.00 86.62 88 ASP A N 1
ATOM 741 C CA . ASP A 1 88 ? -5.077 -7.548 -2.820 1.00 86.62 88 ASP A CA 1
ATOM 742 C C . ASP A 1 88 ? -4.510 -7.591 -1.404 1.00 86.62 88 ASP A C 1
ATOM 744 O O . ASP A 1 88 ? -3.716 -8.458 -1.030 1.00 86.62 88 ASP A O 1
ATOM 748 N N . LEU A 1 89 ? -4.886 -6.586 -0.615 1.00 84.25 89 LEU A N 1
ATOM 749 C CA . LEU A 1 89 ? -4.382 -6.412 0.738 1.00 84.25 89 LEU A CA 1
ATOM 750 C C . LEU A 1 89 ? -4.715 -7.630 1.602 1.00 84.25 89 LEU A C 1
ATOM 752 O O . LEU A 1 89 ? -3.891 -8.036 2.416 1.00 84.25 89 LEU A O 1
ATOM 756 N N . GLU A 1 90 ? -5.886 -8.234 1.406 1.00 81.94 90 GLU A N 1
ATOM 757 C CA . GLU A 1 90 ? -6.308 -9.423 2.142 1.00 81.94 90 GLU A CA 1
ATOM 758 C C . GLU A 1 90 ? -5.381 -10.615 1.869 1.00 81.94 90 GLU A C 1
ATOM 760 O O . GLU A 1 90 ? -4.835 -11.198 2.808 1.00 81.94 90 GLU A O 1
ATOM 765 N N . HIS A 1 91 ? -5.112 -10.926 0.603 1.00 84.00 91 HIS A N 1
ATOM 766 C CA . HIS A 1 91 ? -4.178 -11.971 0.203 1.00 84.00 91 HIS A CA 1
ATOM 767 C C . HIS A 1 91 ? -2.764 -11.717 0.736 1.00 84.00 91 HIS A C 1
ATOM 769 O O . HIS A 1 91 ? -2.154 -12.623 1.311 1.00 84.00 91 HIS A O 1
ATOM 775 N N . VAL A 1 92 ? -2.256 -10.485 0.634 1.00 81.94 92 VAL A N 1
ATOM 776 C CA . VAL A 1 92 ? -0.933 -10.124 1.174 1.00 81.94 92 VAL A CA 1
ATOM 777 C C . VAL A 1 92 ? -0.884 -10.299 2.692 1.00 81.94 92 VAL A C 1
ATOM 779 O O . VAL A 1 92 ? 0.086 -10.842 3.226 1.00 81.94 92 VAL A O 1
ATOM 782 N N . LEU A 1 93 ? -1.933 -9.889 3.407 1.00 79.06 93 LEU A N 1
ATOM 783 C CA . LEU A 1 93 ? -2.022 -10.066 4.855 1.00 79.06 93 LEU A CA 1
ATOM 784 C C . LEU A 1 93 ? -2.054 -11.547 5.246 1.00 79.06 93 LEU A C 1
ATOM 786 O O . LEU A 1 93 ? -1.371 -11.927 6.198 1.00 79.06 93 LEU A O 1
ATOM 790 N N . LEU A 1 94 ? -2.780 -12.387 4.506 1.00 79.56 94 LEU A N 1
ATOM 791 C CA . LEU A 1 94 ? -2.812 -13.835 4.730 1.00 79.56 94 LEU A CA 1
ATOM 792 C C . LEU A 1 94 ? -1.446 -14.490 4.485 1.00 79.56 94 LEU A C 1
ATOM 794 O O . LEU A 1 94 ? -1.060 -15.389 5.230 1.00 79.56 94 LEU A O 1
ATOM 798 N N . GLN A 1 95 ? -0.687 -14.033 3.485 1.00 79.88 95 GLN A N 1
ATOM 799 C CA . GLN A 1 95 ? 0.664 -14.538 3.221 1.00 79.88 95 GLN A CA 1
ATOM 800 C C . GLN A 1 95 ? 1.673 -14.134 4.298 1.00 79.88 95 GLN A C 1
ATOM 802 O O . GLN A 1 95 ? 2.478 -14.958 4.733 1.00 79.88 95 GLN A O 1
ATOM 807 N N . LEU A 1 96 ? 1.653 -12.866 4.716 1.00 77.00 96 LEU A N 1
ATOM 808 C CA . LEU A 1 96 ? 2.571 -12.351 5.732 1.00 77.00 96 LEU A CA 1
ATOM 809 C C . LEU A 1 96 ? 2.259 -12.918 7.117 1.00 77.00 96 LEU A C 1
ATOM 811 O O . LEU A 1 96 ? 3.155 -13.049 7.951 1.00 77.00 96 LEU A O 1
ATOM 815 N N . LEU A 1 97 ? 0.991 -13.239 7.370 1.00 78.06 97 LEU A N 1
ATOM 816 C CA . LEU A 1 97 ? 0.491 -13.647 8.676 1.00 78.06 97 LEU A CA 1
ATOM 817 C C . LEU A 1 97 ? -0.316 -14.953 8.542 1.00 78.06 97 LEU A C 1
ATOM 819 O O . LEU A 1 97 ? -1.517 -14.970 8.812 1.00 78.06 97 LEU A O 1
ATOM 823 N N . PRO A 1 98 ? 0.328 -16.078 8.177 1.00 63.41 98 PRO A N 1
ATOM 824 C CA . PRO A 1 98 ? -0.355 -17.333 7.842 1.00 63.41 98 PRO A CA 1
ATOM 825 C C . PRO A 1 98 ? -1.116 -17.959 9.022 1.00 63.41 98 PRO A C 1
ATOM 827 O O . PRO A 1 98 ? -2.079 -18.693 8.822 1.00 63.41 98 PRO A O 1
ATOM 830 N N . ASN A 1 99 ? -0.747 -17.616 10.260 1.00 58.38 99 ASN A N 1
ATOM 831 C CA . ASN A 1 99 ? -1.451 -18.045 11.476 1.00 58.38 99 ASN A CA 1
ATOM 832 C C . ASN A 1 99 ? -2.573 -17.079 11.903 1.00 58.38 99 ASN A C 1
ATOM 834 O O . ASN A 1 99 ? -3.225 -17.295 12.922 1.00 58.38 99 ASN A O 1
ATOM 838 N N . ARG A 1 100 ? -2.799 -15.998 11.147 1.00 51.28 100 ARG A N 1
ATOM 839 C CA . ARG A 1 100 ? -3.758 -14.931 11.465 1.00 51.28 100 ARG A CA 1
ATOM 840 C C . ARG A 1 100 ? -5.101 -15.099 10.756 1.00 51.28 100 ARG A C 1
ATOM 842 O O . ARG A 1 100 ? -6.002 -14.315 11.012 1.00 51.28 100 ARG A O 1
ATOM 849 N N . ALA A 1 101 ? -5.284 -16.155 9.962 1.00 49.47 101 ALA A N 1
ATOM 850 C CA . ALA A 1 101 ? -6.593 -16.539 9.423 1.00 49.47 101 ALA A CA 1
ATOM 851 C C . ALA A 1 101 ? -7.637 -16.850 10.524 1.00 49.47 101 ALA A C 1
ATOM 853 O O . ALA A 1 101 ? -8.834 -16.787 10.267 1.00 49.47 101 ALA A O 1
ATOM 854 N N . ASN A 1 102 ? -7.195 -17.117 11.762 1.00 48.66 102 ASN A N 1
ATOM 855 C CA . ASN A 1 102 ? -8.068 -17.231 12.940 1.00 48.66 102 ASN A CA 1
ATOM 856 C C . ASN A 1 102 ? -8.469 -15.870 13.541 1.00 48.66 102 ASN A C 1
ATOM 858 O O . ASN A 1 102 ? -9.343 -15.822 14.395 1.00 48.66 102 ASN A O 1
ATOM 862 N N . HIS A 1 103 ? -7.853 -14.775 13.089 1.00 46.94 103 HIS A N 1
ATOM 863 C CA . HIS A 1 103 ? -8.297 -13.403 13.324 1.00 46.94 103 HIS A CA 1
ATOM 864 C C . HIS A 1 103 ? -8.981 -12.863 12.061 1.00 46.94 103 HIS A C 1
ATOM 866 O O . HIS A 1 103 ? -8.687 -11.763 11.591 1.00 46.94 103 HIS A O 1
ATOM 872 N N . PHE A 1 104 ? -9.951 -13.620 11.537 1.00 42.12 104 PHE A N 1
ATOM 873 C CA . PHE A 1 104 ? -11.165 -12.959 11.058 1.00 42.12 104 PHE A CA 1
ATOM 874 C C . PHE A 1 104 ? -11.591 -11.969 12.153 1.00 42.12 104 PHE A C 1
ATOM 876 O O . PHE A 1 104 ? -11.368 -12.266 13.326 1.00 42.12 104 PHE A O 1
ATOM 883 N N . PHE A 1 105 ? -12.112 -10.795 11.796 1.00 45.38 105 PHE A N 1
ATOM 884 C CA . PHE A 1 105 ? -12.582 -9.787 12.751 1.00 45.38 105 PHE A CA 1
ATOM 885 C C . PHE A 1 105 ? -13.724 -10.364 13.609 1.00 45.38 105 PHE A C 1
ATOM 887 O O . PHE A 1 105 ? -14.896 -10.107 13.364 1.00 45.38 105 PHE A O 1
ATOM 894 N N . ASP A 1 106 ? -13.368 -11.198 14.580 1.00 39.25 106 ASP A N 1
ATOM 895 C CA . ASP A 1 106 ? -14.226 -11.725 15.616 1.00 39.25 106 ASP A CA 1
ATOM 896 C C . ASP A 1 106 ? -14.257 -10.639 16.681 1.00 39.25 106 ASP A C 1
ATOM 898 O O . ASP A 1 106 ? -13.282 -10.436 17.420 1.00 39.25 106 ASP A O 1
ATOM 902 N N . GLU A 1 107 ? -15.321 -9.843 16.564 1.00 48.22 107 GLU A N 1
ATOM 903 C CA . GLU A 1 107 ? -15.851 -8.861 17.502 1.00 48.22 107 GLU A CA 1
ATOM 904 C C . GLU A 1 107 ? -14.972 -8.656 18.731 1.00 48.22 107 GLU A C 1
ATOM 906 O O . GLU A 1 107 ? -15.140 -9.355 19.719 1.00 48.22 107 GLU A O 1
ATOM 911 N N . THR A 1 108 ? -14.097 -7.641 18.707 1.00 51.56 108 THR A N 1
ATOM 912 C CA . THR A 1 108 ? -13.508 -6.959 19.885 1.00 51.56 108 THR A CA 1
ATOM 913 C C . THR A 1 108 ? -12.685 -7.777 20.901 1.00 51.56 108 THR A C 1
ATOM 915 O O . THR A 1 108 ? -11.757 -7.226 21.489 1.00 51.56 108 THR A O 1
ATOM 918 N N . GLU A 1 109 ? -12.927 -9.069 21.077 1.00 48.25 109 GLU A N 1
ATOM 919 C CA . GLU A 1 109 ? -12.418 -9.935 22.135 1.00 48.25 109 GLU A CA 1
ATOM 920 C C . GLU A 1 109 ? -11.087 -10.575 21.734 1.00 48.25 109 GLU A C 1
ATOM 922 O O . GLU A 1 109 ? -10.169 -10.671 22.545 1.00 48.25 109 GLU A O 1
ATOM 927 N N . SER A 1 110 ? -10.902 -10.913 20.455 1.00 47.88 110 SER A N 1
ATOM 928 C CA . SER A 1 110 ? -9.654 -11.523 19.967 1.00 47.88 110 SER A CA 1
ATOM 929 C C . SER A 1 110 ? -8.482 -10.529 19.856 1.00 47.88 110 SER A C 1
ATOM 931 O O . SER A 1 110 ? -7.324 -10.929 19.948 1.00 47.88 110 SER A O 1
ATOM 933 N N . PHE A 1 111 ? -8.755 -9.222 19.733 1.00 47.78 111 PHE A N 1
ATOM 934 C CA . PHE A 1 111 ? -7.742 -8.158 19.856 1.00 47.78 111 PHE A CA 1
ATOM 935 C C . PHE A 1 111 ? -7.242 -7.988 21.304 1.00 47.78 111 PHE A C 1
ATOM 937 O O . PHE A 1 111 ? -6.110 -7.553 21.521 1.00 47.78 111 PHE A O 1
ATOM 944 N N . ARG A 1 112 ? -8.088 -8.336 22.284 1.00 52.12 112 ARG A N 1
ATOM 945 C CA . ARG A 1 112 ? -7.830 -8.216 23.729 1.00 52.12 112 ARG A CA 1
ATOM 946 C C . ARG A 1 112 ? -7.167 -9.459 24.299 1.00 52.12 112 ARG A C 1
ATOM 948 O O . ARG A 1 112 ? -6.298 -9.353 25.165 1.00 52.12 112 ARG A O 1
ATOM 955 N N . LEU A 1 113 ? -7.568 -10.631 23.809 1.00 48.53 113 LEU A N 1
ATOM 956 C CA . LEU A 1 113 ? -7.096 -11.916 24.300 1.00 48.53 113 LEU A CA 1
ATOM 957 C C . LEU A 1 113 ? -5.602 -12.090 23.976 1.00 48.53 113 LEU A C 1
ATOM 959 O O . LEU A 1 113 ? -5.223 -12.452 22.866 1.00 48.53 113 LEU A O 1
ATOM 963 N N . GLY A 1 114 ? -4.755 -11.800 24.966 1.00 53.16 114 GLY A N 1
ATOM 964 C CA . GLY A 1 114 ? -3.303 -11.965 24.887 1.00 53.16 114 GLY A CA 1
ATOM 965 C C . GLY A 1 114 ? -2.487 -10.684 24.694 1.00 53.16 114 GLY A C 1
ATOM 966 O O . GLY A 1 114 ? -1.292 -10.802 24.467 1.00 53.16 114 GLY A O 1
ATOM 967 N N . LYS A 1 115 ? -3.076 -9.477 24.790 1.00 62.75 115 LYS A N 1
ATOM 968 C CA . LYS A 1 115 ? -2.316 -8.206 24.729 1.00 62.75 115 LYS A CA 1
ATOM 969 C C . LYS A 1 115 ? -2.673 -7.230 25.861 1.00 62.75 115 LYS A C 1
ATOM 971 O O . LYS A 1 115 ? -3.412 -6.267 25.635 1.00 62.75 115 LYS A O 1
ATOM 976 N N . PRO A 1 116 ? -2.109 -7.417 27.070 1.00 64.75 116 PRO A N 1
ATOM 977 C CA . PRO A 1 116 ? -2.413 -6.597 28.249 1.00 64.75 116 PRO A CA 1
ATOM 978 C C . PRO A 1 116 ? -2.195 -5.086 28.043 1.00 64.75 116 PRO A C 1
ATOM 980 O O . PRO A 1 116 ? -2.941 -4.271 28.577 1.00 64.75 116 PRO A O 1
ATOM 983 N N . ALA A 1 117 ? -1.224 -4.688 27.215 1.00 64.38 117 ALA A N 1
ATOM 984 C CA . ALA A 1 117 ? -0.936 -3.277 26.947 1.00 64.38 117 ALA A CA 1
ATOM 985 C C . ALA A 1 117 ? -2.107 -2.515 26.288 1.00 64.38 117 ALA A C 1
ATOM 987 O O . ALA A 1 117 ? -2.301 -1.329 26.555 1.00 64.38 117 ALA A O 1
ATOM 988 N N . LEU A 1 118 ? -2.906 -3.183 25.448 1.00 67.19 118 LEU A N 1
ATOM 989 C CA . LEU A 1 118 ? -4.037 -2.559 24.751 1.00 67.19 118 LEU A CA 1
ATOM 990 C C . LEU A 1 118 ? -5.238 -2.347 25.680 1.00 67.19 118 LEU A C 1
ATOM 992 O O . LEU A 1 118 ? -5.880 -1.300 25.623 1.00 67.19 118 LEU A O 1
ATOM 996 N N . ASP A 1 119 ? -5.504 -3.300 26.577 1.00 75.69 119 ASP A N 1
ATOM 997 C CA . ASP A 1 119 ? -6.548 -3.159 27.596 1.00 75.69 119 ASP A CA 1
ATOM 998 C C . ASP A 1 119 ? -6.212 -2.036 28.593 1.00 75.69 119 ASP A C 1
ATOM 1000 O O . ASP A 1 119 ? -7.081 -1.242 28.954 1.00 75.69 119 ASP A O 1
ATOM 1004 N N . TYR A 1 120 ? -4.930 -1.895 28.952 1.00 75.69 120 TYR A N 1
ATOM 1005 C CA . TYR A 1 120 ? -4.448 -0.783 29.774 1.00 75.69 120 TYR A CA 1
ATOM 1006 C C . TYR A 1 120 ? -4.611 0.579 29.082 1.00 75.69 120 TYR A C 1
ATOM 1008 O O . TYR A 1 120 ? -5.002 1.558 29.717 1.00 75.69 120 TYR A O 1
ATOM 1016 N N . GLY A 1 121 ? -4.378 0.649 27.768 1.00 79.69 121 GLY A N 1
ATOM 1017 C CA . GLY A 1 121 ? -4.661 1.853 26.983 1.00 79.69 121 GLY A CA 1
ATOM 1018 C C . GLY A 1 121 ? -6.129 2.283 27.089 1.00 79.69 121 GLY A C 1
ATOM 1019 O O . GLY A 1 121 ? -6.409 3.453 27.341 1.00 79.69 121 GLY A O 1
ATOM 1020 N N . LEU A 1 122 ? -7.068 1.336 26.985 1.00 82.38 122 LEU A N 1
ATOM 1021 C CA . LEU A 1 122 ? -8.499 1.610 27.168 1.00 82.38 122 LEU A CA 1
ATOM 1022 C C . LEU A 1 122 ? -8.824 2.067 28.593 1.00 82.38 122 LEU A C 1
ATOM 1024 O O . LEU A 1 122 ? -9.619 2.987 28.771 1.00 82.38 122 LEU A O 1
ATOM 1028 N N . PHE A 1 123 ? -8.196 1.469 29.606 1.00 83.69 123 PHE A N 1
ATOM 1029 C CA . PHE A 1 123 ? -8.347 1.901 30.995 1.00 83.69 123 PHE A CA 1
ATOM 1030 C C . PHE A 1 123 ? -7.943 3.369 31.187 1.00 83.69 123 PHE A C 1
ATOM 1032 O O . PHE A 1 123 ? -8.706 4.141 31.766 1.00 83.69 123 PHE A O 1
ATOM 1039 N N . LEU A 1 124 ? -6.791 3.773 30.644 1.00 82.94 124 LEU A N 1
ATOM 1040 C CA . LEU A 1 124 ? -6.315 5.156 30.725 1.00 82.94 124 LEU A CA 1
ATOM 1041 C C . LEU A 1 124 ? -7.242 6.132 30.000 1.00 82.94 124 LEU A C 1
ATOM 1043 O O . LEU A 1 124 ? -7.544 7.200 30.527 1.00 82.94 124 LEU A O 1
ATOM 1047 N N . ILE A 1 125 ? -7.728 5.760 28.813 1.00 82.75 125 ILE A N 1
ATOM 1048 C CA . ILE A 1 125 ? -8.687 6.589 28.075 1.00 82.75 125 ILE A CA 1
ATOM 1049 C C . ILE A 1 125 ? -9.978 6.744 28.885 1.00 82.75 125 ILE A C 1
ATOM 1051 O O . ILE A 1 125 ? -10.490 7.853 29.003 1.00 82.75 125 ILE A O 1
ATOM 1055 N N . ASN A 1 126 ? -10.493 5.664 29.480 1.00 87.38 126 ASN A N 1
ATOM 1056 C CA . ASN A 1 126 ? -11.692 5.740 30.311 1.00 87.38 126 ASN A CA 1
ATOM 1057 C C . ASN A 1 126 ? -11.473 6.619 31.552 1.00 87.38 126 ASN A C 1
ATOM 1059 O O . ASN A 1 126 ? -12.343 7.416 31.883 1.00 87.38 126 ASN A O 1
ATOM 1063 N N . GLN A 1 127 ? -10.303 6.536 32.191 1.00 83.81 127 GLN A N 1
ATOM 1064 C CA . GLN A 1 127 ? -9.945 7.383 33.329 1.00 83.81 127 GLN A CA 1
ATOM 1065 C C . GLN A 1 127 ? -9.902 8.874 32.954 1.00 83.81 127 GLN A C 1
ATOM 1067 O O . GLN A 1 127 ? -10.360 9.719 33.720 1.00 83.81 127 GLN A O 1
ATOM 1072 N N . GLU A 1 128 ? -9.385 9.209 31.771 1.00 87.25 128 GLU A N 1
ATOM 1073 C CA . GLU A 1 128 ? -9.400 10.584 31.261 1.00 87.25 128 GLU A CA 1
ATOM 1074 C C . GLU A 1 128 ? -10.819 11.053 30.919 1.00 87.25 128 GLU A C 1
ATOM 1076 O O . GLU A 1 128 ? -11.203 12.171 31.262 1.00 87.25 128 GLU A O 1
ATOM 1081 N N . LEU A 1 129 ? -11.642 10.198 30.309 1.00 86.69 129 LEU A N 1
ATOM 1082 C CA . LEU A 1 129 ? -13.044 10.512 30.023 1.00 86.69 129 LEU A CA 1
ATOM 1083 C C . LEU A 1 129 ? -13.851 10.762 31.301 1.00 86.69 129 LEU A C 1
ATOM 1085 O O . LEU A 1 129 ? -14.670 11.682 31.331 1.00 86.69 129 LEU A O 1
ATOM 1089 N N . GLU A 1 130 ? -13.570 10.028 32.378 1.00 88.75 130 GLU A N 1
ATOM 1090 C CA . GLU A 1 130 ? -14.205 10.238 33.681 1.00 88.75 130 GLU A CA 1
ATOM 1091 C C . GLU A 1 130 ? -13.937 11.650 34.229 1.00 88.75 130 GLU A C 1
ATOM 1093 O O . GLU A 1 130 ? -14.816 12.236 34.866 1.00 88.75 130 GLU A O 1
ATOM 1098 N N . THR A 1 131 ? -12.783 12.262 33.917 1.00 91.44 131 THR A N 1
ATOM 1099 C CA . THR A 1 131 ? -12.508 13.670 34.278 1.00 91.44 131 THR A CA 1
ATOM 1100 C C . THR A 1 131 ? -13.439 14.654 33.567 1.00 91.44 131 THR A C 1
ATOM 1102 O O . THR A 1 131 ? -13.748 15.723 34.098 1.00 91.44 131 THR A O 1
ATOM 1105 N N . LEU A 1 132 ? -13.926 14.271 32.385 1.00 91.38 132 LEU A N 1
ATOM 1106 C CA . LEU A 1 132 ? -14.895 15.008 31.579 1.00 91.38 132 LEU A CA 1
ATOM 1107 C C . LEU A 1 132 ? -16.340 14.567 31.860 1.00 91.38 132 LEU A C 1
ATOM 1109 O O . LEU A 1 132 ? -17.257 15.015 31.173 1.00 91.38 132 LEU A O 1
ATOM 1113 N N . ASN A 1 133 ? -16.554 13.726 32.881 1.00 90.75 133 ASN A N 1
ATOM 1114 C CA . ASN A 1 133 ? -17.841 13.115 33.213 1.00 90.75 133 ASN A CA 1
ATOM 1115 C C . ASN A 1 133 ? -18.445 12.333 32.026 1.00 90.75 133 ASN A C 1
ATOM 1117 O O . ASN A 1 133 ? -19.656 12.360 31.801 1.00 90.75 133 ASN A O 1
ATOM 1121 N N . MET A 1 134 ? -17.573 11.669 31.268 1.00 90.19 134 MET A N 1
ATOM 1122 C CA . MET A 1 134 ? -17.892 10.748 30.180 1.00 90.19 134 MET A CA 1
ATOM 1123 C C . MET A 1 134 ? -17.303 9.365 30.487 1.00 90.19 134 MET A C 1
ATOM 1125 O O . MET A 1 134 ? -16.442 9.215 31.350 1.00 90.19 134 MET A O 1
ATOM 1129 N N . SER A 1 135 ? -17.733 8.349 29.753 1.00 89.88 135 SER A N 1
ATOM 1130 C CA . SER A 1 135 ? -17.146 7.011 29.759 1.00 89.88 135 SER A CA 1
ATOM 1131 C C . SER A 1 135 ? -16.966 6.508 28.331 1.00 89.88 135 SER A C 1
ATOM 1133 O O . SER A 1 135 ? -17.638 6.961 27.406 1.00 89.88 135 SER A O 1
ATOM 1135 N N . LEU A 1 136 ? -16.092 5.516 28.143 1.00 83.25 136 LEU A N 1
ATOM 1136 C CA . LEU A 1 136 ? -16.012 4.771 26.887 1.00 83.25 136 LEU A CA 1
ATOM 1137 C C . LEU A 1 136 ? -17.383 4.234 26.441 1.00 83.25 136 LEU A C 1
ATOM 1139 O O . LEU A 1 136 ? -17.639 4.187 25.246 1.00 83.25 136 LEU A O 1
ATOM 1143 N N . GLN A 1 137 ? -18.281 3.900 27.375 1.00 85.44 137 GLN A N 1
ATOM 1144 C CA . GLN A 1 137 ? -19.626 3.393 27.059 1.00 85.44 137 GLN A CA 1
ATOM 1145 C C . GLN A 1 137 ? -20.556 4.432 26.415 1.00 85.44 137 GLN A C 1
ATOM 1147 O O . GLN A 1 137 ? -21.571 4.060 25.830 1.00 85.44 137 GLN A O 1
ATOM 1152 N N . ASP A 1 138 ? -20.217 5.722 26.491 1.00 86.00 138 ASP A N 1
ATOM 1153 C CA . ASP A 1 138 ? -20.997 6.785 25.850 1.00 86.00 138 ASP A CA 1
ATOM 1154 C C . ASP A 1 138 ? -20.790 6.825 24.323 1.00 86.00 138 ASP A C 1
ATOM 1156 O O . ASP A 1 138 ? -21.505 7.534 23.610 1.00 86.00 138 ASP A O 1
ATOM 1160 N N . PHE A 1 139 ? -19.828 6.055 23.804 1.00 82.94 139 PHE A N 1
ATOM 1161 C CA . PHE A 1 139 ? -19.518 5.938 22.384 1.00 82.94 139 PHE A CA 1
ATOM 1162 C C . PHE A 1 139 ? -19.995 4.574 21.870 1.00 82.94 139 PHE A C 1
ATOM 1164 O O . PHE A 1 139 ? -19.610 3.529 22.392 1.00 82.94 139 PHE A O 1
ATOM 1171 N N . ALA A 1 140 ? -20.858 4.577 20.850 1.00 74.81 140 ALA A N 1
ATOM 1172 C CA . ALA A 1 140 ? -21.416 3.345 20.292 1.00 74.81 140 ALA A CA 1
ATOM 1173 C C . ALA A 1 140 ? -20.303 2.412 19.787 1.00 74.81 140 ALA A C 1
ATOM 1175 O O . ALA A 1 140 ? -19.347 2.872 19.165 1.00 74.81 140 ALA A O 1
ATOM 1176 N N . ASP A 1 141 ? -20.440 1.117 20.078 1.00 72.94 141 ASP A N 1
ATOM 1177 C CA . ASP A 1 141 ? -19.494 0.048 19.726 1.00 72.94 141 ASP A CA 1
ATOM 1178 C C . ASP A 1 141 ? -18.069 0.221 20.301 1.00 72.94 141 ASP A C 1
ATOM 1180 O O . ASP A 1 141 ? -17.149 -0.519 19.945 1.00 72.94 141 ASP A O 1
ATOM 1184 N N . MET A 1 142 ? -17.869 1.174 21.223 1.00 74.50 142 MET A N 1
ATOM 1185 C CA . MET A 1 142 ? -16.575 1.419 21.854 1.00 74.50 142 MET A CA 1
ATOM 1186 C C . MET A 1 142 ? -16.306 0.383 22.955 1.00 74.50 142 MET A C 1
ATOM 1188 O O . MET A 1 142 ? -17.097 0.231 23.890 1.00 74.50 142 MET A O 1
ATOM 1192 N N . PRO A 1 143 ? -15.170 -0.323 22.898 1.00 73.88 143 PRO A N 1
ATOM 1193 C CA . PRO A 1 143 ? -14.951 -1.462 23.768 1.00 73.88 143 PRO A CA 1
ATOM 1194 C C . PRO A 1 143 ? -14.338 -0.991 25.109 1.00 73.88 143 PRO A C 1
ATOM 1196 O O . PRO A 1 143 ? -13.406 -0.190 25.137 1.00 73.88 143 PRO A O 1
ATOM 1199 N N . SER A 1 144 ? -14.839 -1.479 26.252 1.00 75.19 144 SER A N 1
ATOM 1200 C CA . SER A 1 144 ? -14.389 -1.063 27.601 1.00 75.19 144 SER A CA 1
ATOM 1201 C C . SER A 1 144 ? -13.220 -1.900 28.119 1.00 75.19 144 SER A C 1
ATOM 1203 O O . SER A 1 144 ? -13.153 -3.081 27.789 1.00 75.19 144 SER A O 1
ATOM 1205 N N . SER A 1 145 ? -12.328 -1.351 28.951 1.00 75.44 145 SER A N 1
ATOM 1206 C CA . SER A 1 145 ? -11.287 -2.168 29.605 1.00 75.44 145 SER A CA 1
ATOM 1207 C C . SER A 1 145 ? -11.925 -3.357 30.336 1.00 75.44 145 SER A C 1
ATOM 1209 O O . SER A 1 145 ? -12.936 -3.212 31.026 1.00 75.44 145 SER A O 1
ATOM 1211 N N . SER A 1 146 ? -11.378 -4.543 30.090 1.00 72.44 146 SER A N 1
ATOM 1212 C CA . SER A 1 1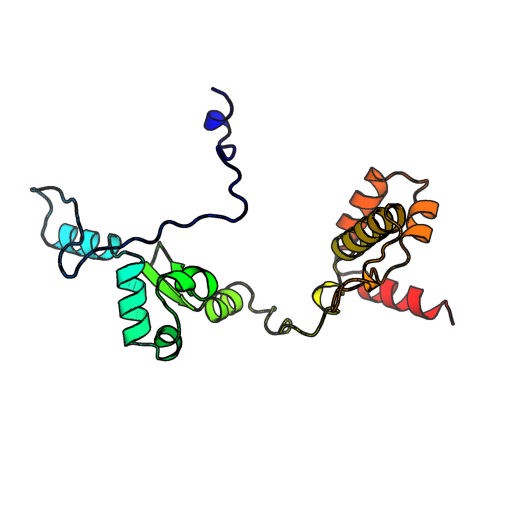46 ? -11.867 -5.833 30.585 1.00 72.44 146 SER A CA 1
ATOM 1213 C C . SER A 1 146 ? -11.168 -6.270 31.872 1.00 72.44 146 SER A C 1
ATOM 1215 O O . SER A 1 146 ? -11.695 -7.099 32.614 1.00 72.44 146 SER A O 1
ATOM 1217 N N . PHE A 1 147 ? -9.995 -5.701 32.158 1.00 69.69 147 PHE A N 1
ATOM 1218 C CA . PHE A 1 147 ? -9.158 -6.080 33.286 1.00 69.69 147 PHE A CA 1
ATOM 1219 C C . PHE A 1 147 ? -9.179 -5.032 34.412 1.00 69.69 147 PHE A C 1
ATOM 1221 O O . PHE A 1 147 ? -9.177 -3.825 34.170 1.00 69.69 147 PHE A O 1
ATOM 1228 N N . ASN A 1 148 ? -9.165 -5.484 35.673 1.00 72.06 148 ASN A N 1
ATOM 1229 C CA . ASN A 1 148 ? -9.104 -4.585 36.828 1.00 72.06 148 ASN A CA 1
ATOM 1230 C C . ASN A 1 148 ? -7.667 -4.085 37.050 1.00 72.06 148 ASN A C 1
ATOM 1232 O O . ASN A 1 148 ? -6.891 -4.625 37.842 1.00 72.06 148 ASN A O 1
ATOM 1236 N N . TRP A 1 149 ? -7.314 -3.022 36.333 1.00 73.62 149 TRP A N 1
ATOM 1237 C CA . TRP A 1 149 ? -6.004 -2.384 36.438 1.00 73.62 149 TRP A CA 1
ATOM 1238 C C . TRP A 1 149 ? -5.784 -1.630 37.752 1.00 73.62 149 TRP A C 1
ATOM 1240 O O . TRP A 1 149 ? -4.632 -1.411 38.136 1.00 73.62 149 TRP A O 1
ATOM 1250 N N . GLN A 1 150 ? -6.850 -1.277 38.477 1.00 70.50 150 GLN A N 1
ATOM 1251 C CA . GLN A 1 150 ? -6.739 -0.591 39.766 1.00 70.50 150 GLN A CA 1
ATOM 1252 C C . GLN A 1 150 ? -6.083 -1.495 40.815 1.00 70.50 150 GLN A C 1
ATOM 1254 O O . GLN A 1 150 ? -5.176 -1.051 41.522 1.00 70.50 150 GLN A O 1
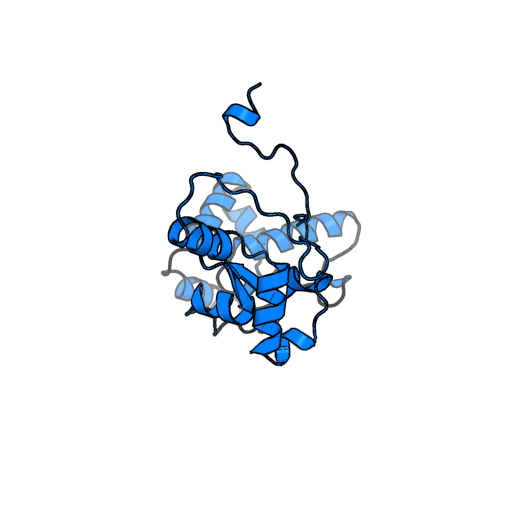ATOM 1259 N N . ASP A 1 151 ? -6.447 -2.779 40.854 1.00 68.25 151 ASP A N 1
ATOM 1260 C CA . ASP A 1 151 ? -5.853 -3.750 41.781 1.00 68.25 151 ASP A CA 1
ATOM 1261 C C . ASP A 1 151 ? -4.357 -3.969 41.509 1.00 68.25 151 ASP A C 1
ATOM 1263 O O . ASP A 1 151 ? -3.545 -4.070 42.434 1.00 68.25 151 ASP A O 1
ATOM 1267 N N . VAL A 1 152 ? -3.959 -3.990 40.235 1.00 65.62 152 VAL A N 1
ATOM 1268 C CA . VAL A 1 152 ? -2.554 -4.191 39.854 1.00 65.62 152 VAL A CA 1
ATOM 1269 C C . VAL A 1 152 ? -1.715 -2.944 40.122 1.00 65.62 152 VAL A C 1
ATOM 1271 O O . VAL A 1 152 ? -0.596 -3.061 40.621 1.00 65.62 152 VAL A O 1
ATOM 1274 N N . PHE A 1 153 ? -2.255 -1.747 39.887 1.00 63.41 153 PHE A N 1
ATOM 1275 C CA . PHE A 1 153 ? -1.569 -0.497 40.221 1.00 63.41 153 PHE A CA 1
ATOM 1276 C C . PHE A 1 153 ? -1.271 -0.386 41.726 1.00 63.41 153 PHE A C 1
ATOM 1278 O O . PHE A 1 153 ? -0.169 0.012 42.121 1.00 63.41 153 PHE A O 1
ATOM 1285 N N . LEU A 1 154 ? -2.226 -0.803 42.566 1.00 65.12 154 LEU A N 1
ATOM 1286 C CA . LEU A 1 154 ? -2.058 -0.867 44.019 1.00 65.12 154 LEU A CA 1
ATOM 1287 C C . LEU A 1 154 ? -0.988 -1.889 44.428 1.00 65.12 154 LEU A C 1
ATOM 1289 O O . LEU A 1 154 ? -0.204 -1.622 45.339 1.00 65.12 154 LEU A O 1
ATOM 1293 N N . ASN A 1 155 ? -0.905 -3.024 43.730 1.00 63.34 155 ASN A N 1
ATOM 1294 C CA . ASN A 1 155 ? 0.079 -4.072 44.008 1.00 63.34 155 ASN A CA 1
ATOM 1295 C C . ASN A 1 155 ? 1.508 -3.703 43.547 1.00 63.34 155 ASN A C 1
ATOM 1297 O O . ASN A 1 155 ? 2.493 -4.113 44.157 1.00 63.34 155 ASN A O 1
ATOM 1301 N N . CYS A 1 156 ? 1.648 -2.875 42.507 1.00 57.53 156 CYS A N 1
ATOM 1302 C CA . CYS A 1 156 ? 2.941 -2.395 42.001 1.00 57.53 156 CYS A CA 1
ATOM 1303 C C . CYS A 1 156 ? 3.464 -1.128 42.712 1.00 57.53 156 CYS A C 1
ATOM 1305 O O . CYS A 1 156 ? 4.361 -0.458 42.190 1.00 57.53 156 CYS A O 1
ATOM 1307 N N . ASN A 1 157 ? 2.919 -0.774 43.886 1.00 59.12 157 ASN A N 1
ATOM 1308 C CA . ASN A 1 157 ? 3.258 0.447 44.635 1.00 59.12 157 ASN A CA 1
ATOM 1309 C C . ASN A 1 157 ? 3.193 1.735 43.778 1.00 59.12 157 ASN A C 1
ATOM 1311 O O . ASN A 1 157 ? 3.952 2.677 44.008 1.00 59.12 157 ASN A O 1
ATOM 1315 N N . GLY A 1 158 ? 2.325 1.775 42.761 1.00 57.16 158 GLY A N 1
ATOM 1316 C CA . GLY A 1 158 ? 2.129 2.939 41.891 1.00 57.16 158 GLY A CA 1
ATOM 1317 C C . GLY A 1 158 ? 3.292 3.299 40.951 1.00 57.16 158 GLY A C 1
ATOM 1318 O O . GLY A 1 158 ? 3.281 4.382 40.365 1.00 57.16 158 GLY A O 1
ATOM 1319 N N . SER A 1 159 ? 4.301 2.434 40.779 1.00 59.44 159 SER A N 1
ATOM 1320 C CA . SER A 1 159 ? 5.397 2.677 39.826 1.00 59.44 159 SER A CA 1
ATOM 1321 C C . SER A 1 159 ? 4.992 2.285 38.399 1.00 59.44 159 SER A C 1
ATOM 1323 O O . SER A 1 159 ? 5.078 1.117 38.014 1.00 59.44 159 SER A O 1
ATOM 1325 N N . LEU A 1 160 ? 4.604 3.279 37.591 1.00 56.75 160 LEU A N 1
ATOM 1326 C CA . LEU A 1 160 ? 4.222 3.114 36.176 1.00 56.75 160 LEU A CA 1
ATOM 1327 C C . LEU A 1 160 ? 5.297 2.414 35.329 1.00 56.75 160 LEU A C 1
ATOM 1329 O O . LEU A 1 160 ? 4.973 1.576 34.494 1.00 56.75 160 LEU A O 1
ATOM 1333 N N . ASN A 1 161 ? 6.578 2.712 35.570 1.00 55.22 161 ASN A N 1
ATOM 1334 C CA . ASN A 1 161 ? 7.686 2.120 34.812 1.00 55.22 161 ASN A CA 1
ATOM 1335 C C . ASN A 1 161 ? 7.855 0.625 35.107 1.00 55.22 161 ASN A C 1
ATOM 1337 O O . ASN A 1 161 ? 8.121 -0.158 34.204 1.00 55.22 161 ASN A O 1
ATOM 1341 N N . THR A 1 162 ? 7.673 0.221 36.365 1.00 55.25 162 THR A N 1
ATOM 1342 C CA . THR A 1 162 ? 7.745 -1.192 36.768 1.00 55.25 162 THR A CA 1
ATOM 1343 C C . THR A 1 162 ? 6.552 -1.976 36.225 1.00 55.25 162 THR A C 1
ATOM 1345 O O . THR A 1 162 ? 6.687 -3.134 35.848 1.00 55.25 162 THR A O 1
ATOM 1348 N N . PHE A 1 163 ? 5.393 -1.326 36.154 1.00 58.00 163 PHE A N 1
ATOM 1349 C CA . PHE A 1 163 ? 4.155 -1.906 35.661 1.00 58.00 163 PHE A CA 1
ATOM 1350 C C . PHE A 1 163 ? 4.143 -2.089 34.137 1.00 58.00 163 PHE A C 1
ATOM 1352 O O . PHE A 1 163 ? 3.802 -3.170 33.673 1.00 58.00 163 PHE A O 1
ATO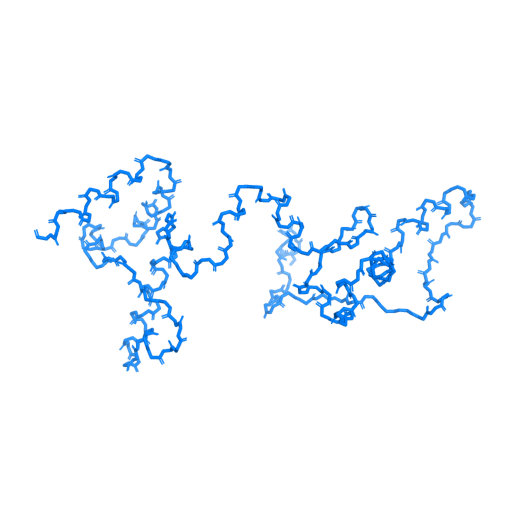M 1359 N N . LEU A 1 164 ? 4.566 -1.085 33.358 1.00 57.25 164 LEU A N 1
ATOM 1360 C CA . LEU A 1 164 ? 4.680 -1.201 31.896 1.00 57.25 164 LEU A CA 1
ATOM 1361 C C . LEU A 1 164 ? 5.679 -2.292 31.506 1.00 57.25 164 LEU A C 1
ATOM 1363 O O . LEU A 1 164 ? 5.398 -3.112 30.641 1.00 57.25 164 LEU A O 1
ATOM 1367 N N . GLN A 1 165 ? 6.799 -2.366 32.224 1.00 57.56 165 GLN A N 1
ATOM 1368 C CA . GLN A 1 165 ? 7.810 -3.394 32.005 1.00 57.56 165 GLN A CA 1
ATOM 1369 C C . GLN A 1 165 ? 7.319 -4.798 32.404 1.00 57.56 165 GLN A C 1
ATOM 1371 O O . GLN A 1 165 ? 7.703 -5.777 31.773 1.00 57.56 165 GLN A O 1
ATOM 1376 N N . ALA A 1 166 ? 6.440 -4.911 33.408 1.00 54.22 166 ALA A N 1
ATOM 1377 C CA . ALA A 1 166 ? 5.765 -6.164 33.745 1.00 54.22 166 ALA A CA 1
ATOM 1378 C C . ALA A 1 166 ? 4.698 -6.541 32.701 1.00 54.22 166 ALA A C 1
ATOM 1380 O O . ALA A 1 166 ? 4.621 -7.699 32.310 1.00 54.22 166 ALA A O 1
ATOM 1381 N N . ALA A 1 167 ? 3.921 -5.574 32.205 1.00 51.59 167 ALA A N 1
ATOM 1382 C CA . ALA A 1 167 ? 2.920 -5.772 31.157 1.00 51.59 167 ALA A CA 1
ATOM 1383 C C . ALA A 1 167 ? 3.538 -6.206 29.818 1.00 51.59 167 ALA A C 1
ATOM 1385 O O . ALA A 1 167 ? 2.980 -7.068 29.148 1.00 51.59 167 ALA A O 1
ATOM 1386 N N . GLU A 1 168 ? 4.710 -5.671 29.463 1.00 55.25 168 GLU A N 1
ATOM 1387 C CA . GLU A 1 168 ? 5.493 -6.090 28.291 1.00 55.25 168 GLU A CA 1
ATOM 1388 C C . GLU A 1 168 ? 6.164 -7.464 28.474 1.00 55.25 168 GLU A C 1
ATOM 1390 O O . GLU A 1 168 ? 6.382 -8.182 27.503 1.00 55.25 168 GLU A O 1
ATOM 1395 N N . GLN A 1 169 ? 6.485 -7.870 29.709 1.00 52.31 169 GLN A N 1
ATOM 1396 C CA . GLN A 1 169 ? 7.051 -9.198 30.002 1.00 52.31 169 GLN A CA 1
ATOM 1397 C C . GLN A 1 169 ? 6.001 -10.325 30.033 1.00 52.31 169 GLN A C 1
ATOM 1399 O O . GLN A 1 169 ? 6.366 -11.500 29.976 1.00 52.31 169 GLN A O 1
ATOM 1404 N N . LEU A 1 170 ? 4.707 -9.988 30.080 1.00 50.31 170 LEU A N 1
ATOM 1405 C CA . LEU A 1 170 ? 3.588 -10.940 30.053 1.00 50.31 170 LEU A CA 1
ATOM 1406 C C . LEU A 1 170 ? 3.285 -11.519 28.649 1.00 50.31 170 LEU A C 1
ATOM 1408 O O . LEU A 1 170 ? 2.412 -12.374 28.539 1.00 50.31 170 LEU A O 1
ATOM 1412 N N . ASP A 1 171 ? 4.029 -11.118 27.609 1.00 46.81 171 ASP A N 1
ATOM 1413 C CA . ASP A 1 171 ? 3.904 -11.578 26.207 1.00 46.81 171 ASP A CA 1
ATOM 1414 C C . ASP A 1 171 ? 4.569 -12.950 25.921 1.00 46.81 171 ASP A C 1
ATOM 1416 O O . ASP A 1 171 ? 4.639 -13.390 24.772 1.00 46.81 171 ASP A O 1
ATOM 1420 N N . SER A 1 172 ? 5.075 -13.653 26.943 1.00 43.97 172 SER A N 1
ATOM 1421 C CA . SER A 1 172 ? 5.692 -14.983 26.788 1.00 43.97 172 SER A CA 1
ATOM 1422 C C . SER A 1 172 ? 4.713 -16.114 27.137 1.00 43.97 172 SER A C 1
ATOM 1424 O O . SER A 1 172 ? 3.993 -16.044 28.130 1.00 43.97 172 SER A O 1
ATOM 1426 N N . GLU A 1 173 ? 4.695 -17.152 26.293 1.00 46.91 173 GLU A N 1
ATOM 1427 C CA . GLU A 1 173 ? 3.700 -18.238 26.140 1.00 46.91 173 GLU A CA 1
ATOM 1428 C C . GLU A 1 173 ? 3.258 -19.025 27.400 1.00 46.91 173 GLU A C 1
ATOM 1430 O O . GLU A 1 173 ? 2.406 -19.905 27.297 1.00 46.91 173 GLU A O 1
ATOM 1435 N N . GLU A 1 174 ? 3.757 -18.736 28.602 1.00 44.62 174 GLU A N 1
ATOM 1436 C CA . GLU A 1 174 ? 3.514 -19.552 29.804 1.00 44.62 174 GLU A CA 1
ATOM 1437 C C . GLU A 1 174 ? 2.272 -19.164 30.636 1.00 44.62 174 GLU A C 1
ATOM 1439 O O . GLU A 1 174 ? 1.948 -19.842 31.609 1.00 44.62 174 GLU A O 1
ATOM 1444 N N . VAL A 1 175 ? 1.535 -18.102 30.288 1.00 49.31 175 VAL A N 1
ATOM 1445 C CA . VAL A 1 175 ? 0.560 -17.494 31.228 1.00 49.31 175 VAL A CA 1
ATOM 1446 C C . VAL A 1 175 ? -0.910 -17.680 30.828 1.00 49.31 175 VAL A C 1
ATOM 1448 O O . VAL A 1 175 ? -1.793 -17.305 31.595 1.00 49.31 175 VAL A O 1
ATOM 1451 N N . GLY A 1 176 ? -1.234 -18.362 29.722 1.00 43.25 176 GLY A N 1
ATOM 1452 C CA . GLY A 1 176 ? -2.632 -18.740 29.419 1.00 43.25 176 GLY A CA 1
ATOM 1453 C C . GLY A 1 176 ? -3.331 -19.484 30.579 1.00 43.25 176 GLY A C 1
ATOM 1454 O O . GLY A 1 176 ? -4.532 -19.322 30.820 1.00 43.25 176 GLY A O 1
ATOM 1455 N N . GLU A 1 177 ? -2.555 -20.222 31.380 1.00 40.28 177 GLU A N 1
ATOM 1456 C CA . GLU A 1 177 ? -3.036 -20.962 32.554 1.00 40.28 177 GLU A CA 1
ATOM 1457 C C . GLU A 1 177 ? -3.176 -20.101 33.828 1.00 40.28 177 GLU A C 1
ATOM 1459 O O . GLU A 1 177 ? -4.075 -20.336 34.642 1.00 40.28 177 GLU A O 1
ATOM 1464 N N . LEU A 1 178 ? -2.364 -19.052 33.994 1.00 40.78 178 LEU A N 1
ATOM 1465 C CA . LEU A 1 178 ? -2.463 -18.103 35.115 1.00 40.78 178 LEU A CA 1
ATOM 1466 C C . LEU A 1 178 ? -3.638 -17.126 34.928 1.00 40.78 178 LEU A C 1
ATOM 1468 O O . LEU A 1 178 ? -4.325 -16.803 35.902 1.00 40.78 178 LEU A O 1
ATOM 1472 N N . PHE A 1 179 ? -3.932 -16.733 33.682 1.00 42.75 179 PHE A N 1
ATOM 1473 C CA . PHE A 1 179 ? -5.107 -15.919 33.335 1.00 42.75 179 PHE A CA 1
ATOM 1474 C C . PHE A 1 179 ? -6.427 -16.673 33.565 1.00 42.75 179 PHE A C 1
ATOM 1476 O O . PHE A 1 179 ? -7.391 -16.098 34.071 1.00 42.75 179 PHE A O 1
ATOM 1483 N N . SER A 1 180 ? -6.452 -17.982 33.298 1.00 43.78 180 SER A N 1
ATOM 1484 C CA . SER A 1 180 ? -7.610 -18.840 33.596 1.00 43.78 180 SER A CA 1
ATOM 1485 C C . SER A 1 180 ? -7.803 -19.066 35.103 1.00 43.78 180 SER A C 1
ATOM 1487 O O . SER A 1 180 ? -8.931 -19.118 35.594 1.00 43.78 180 SER A O 1
ATOM 1489 N N . SER A 1 181 ? -6.706 -19.156 35.861 1.00 40.06 181 SER A N 1
ATOM 1490 C CA . SER A 1 181 ? -6.734 -19.474 37.296 1.00 40.06 181 SER A CA 1
ATOM 1491 C C . SER A 1 181 ? -7.178 -18.306 38.185 1.00 40.06 181 SER A C 1
ATOM 1493 O O . SER A 1 181 ? -7.808 -18.531 39.220 1.00 40.06 181 SER A O 1
ATOM 1495 N N . ASN A 1 182 ? -6.890 -17.058 37.799 1.00 40.34 182 ASN A N 1
ATOM 1496 C CA . ASN A 1 182 ? -7.295 -15.884 38.582 1.00 40.34 182 ASN A CA 1
ATOM 1497 C C . ASN A 1 182 ? -8.766 -15.496 38.362 1.00 40.34 182 ASN A C 1
ATOM 1499 O O . ASN A 1 182 ? -9.415 -15.053 39.308 1.00 40.34 182 ASN A O 1
ATOM 1503 N N . ASN A 1 183 ? -9.329 -15.767 37.180 1.00 41.25 183 ASN A N 1
ATOM 1504 C CA . ASN A 1 183 ? -10.758 -15.562 36.907 1.00 41.25 183 ASN A CA 1
ATOM 1505 C C . ASN A 1 183 ? -11.673 -16.614 37.563 1.00 41.25 183 ASN A C 1
ATOM 1507 O O . ASN A 1 183 ? -12.867 -16.375 37.712 1.00 41.25 183 ASN A O 1
ATOM 1511 N N . GLN A 1 184 ? -11.143 -17.759 38.011 1.00 39.12 184 GLN A N 1
ATOM 1512 C CA . GLN A 1 184 ? -11.921 -18.761 38.756 1.00 39.12 184 GLN A CA 1
ATOM 1513 C C . GLN A 1 184 ? -11.954 -18.535 40.276 1.00 39.12 184 GLN A C 1
ATOM 1515 O O . GLN A 1 184 ? -12.678 -19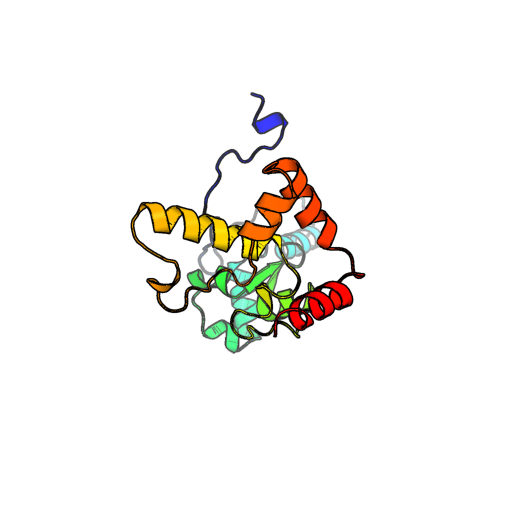.239 40.977 1.00 39.12 184 GLN A O 1
ATOM 1520 N N . ARG A 1 185 ? -11.193 -17.572 40.814 1.00 34.72 185 ARG A N 1
ATOM 1521 C CA . ARG A 1 185 ? -11.135 -17.299 42.264 1.00 34.72 185 ARG A CA 1
ATOM 1522 C C . ARG A 1 185 ? -12.084 -16.198 42.750 1.00 34.72 185 ARG A C 1
ATOM 1524 O O . ARG A 1 185 ? -12.044 -15.867 43.932 1.00 34.72 185 ARG A O 1
ATOM 1531 N N . LEU A 1 186 ? -12.936 -15.661 41.878 1.00 38.59 186 LEU A N 1
ATOM 1532 C CA . LEU A 1 186 ? -13.887 -14.588 42.194 1.00 38.59 186 LEU A CA 1
ATOM 1533 C C . LEU A 1 186 ? -15.330 -14.940 41.786 1.00 38.59 186 LEU A C 1
ATOM 1535 O O . LEU A 1 186 ? -16.014 -14.136 41.161 1.00 38.59 186 LEU A O 1
ATOM 1539 N N . ASN A 1 187 ? -15.791 -16.133 42.175 1.00 32.88 187 ASN A N 1
ATOM 1540 C CA . ASN A 1 187 ? -17.218 -16.441 42.337 1.00 32.88 187 ASN A CA 1
ATOM 1541 C C . ASN A 1 187 ? -17.485 -16.897 43.772 1.00 32.88 187 ASN A C 1
ATOM 1543 O O . ASN A 1 187 ? -16.726 -17.773 44.249 1.00 32.88 187 ASN A O 1
#

Radius of gyration: 25.02 Å; chains: 1; bounding box: 45×40×71 Å

Secondary structure (DSSP, 8-state):
--TTTTT--S---SSPP-------TT-------TT--HHHHHHHHHHT--HHHHHHHHHHH-SGGGGS-GGGHHHHEEEETTTTEEEEHHHHHHHH-TTGGG-S--TTTTTTTT-HHHHHHHHHHHHHHHHTT--GGGSTTPPPP-S-HHHHHHHTTT-HHHHHHHHHHTTSTT-HHHHHHHHTS--